Protein AF-A0A0C3BUV8-F1 (afdb_monomer)

Sequence (300 aa):
MIAALCLLSKPSMAQLSRRRSLADMTVRHNATWGLARITQAEKLQEQNPRGLDFNYSYDQCGGDGVDVYVEFGGRAVWGATFNKDAEDKDVAGHGTHVAA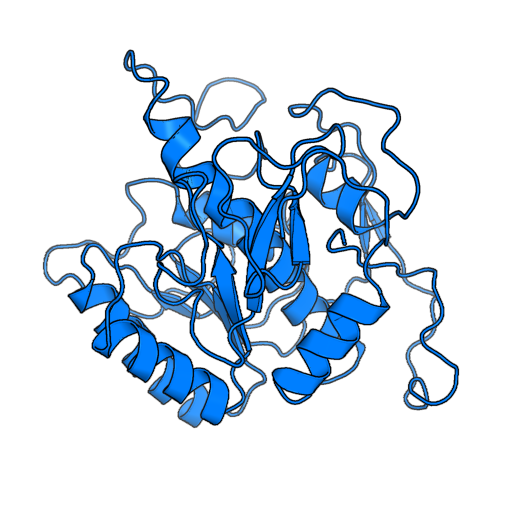TIAGNQFGVAKVIGPGIRFLSRSIADHIAALKWVAQQVDESDRPSVVHVSIHGKPSDAVDEAAATLVAKGVHVVTSAGIHGIDANQTSPARVPGVLTVGVIGINDAKANFSNFGSVVDIFAPGENIVSAGIHRVHEKIWLFHSMSSSTFHICLLTPLKGAAYVTGIVAYLIGKLGNMSPAAMKALLQSTAVKDALTGIRK

Solvent-accessible surface area (backbone atoms only — not comparable to full-atom values): 15830 Å² total; per-residue (Å²): 83,36,52,22,55,41,84,80,61,75,69,64,84,85,76,68,85,74,86,76,77,94,77,63,68,45,76,39,66,68,16,38,50,54,56,24,52,25,46,43,83,69,80,68,86,75,76,58,54,82,43,45,79,27,55,28,70,43,49,71,57,17,7,40,73,25,34,42,33,35,44,35,50,82,94,50,41,91,61,51,69,59,44,90,90,57,68,101,63,77,87,80,26,60,28,26,25,36,32,15,27,18,46,17,86,78,50,21,61,11,62,29,64,45,73,19,42,21,41,46,62,89,48,76,68,24,44,41,52,47,45,51,48,50,52,52,49,46,71,72,64,78,45,54,38,36,35,51,44,89,51,61,44,68,72,41,69,68,50,29,51,38,51,44,52,34,36,75,73,45,28,36,38,23,20,17,20,31,67,75,49,43,56,13,66,61,20,24,45,22,49,37,81,61,46,45,10,18,18,24,18,34,74,84,39,31,44,38,78,40,28,15,32,24,87,47,45,70,36,25,19,53,11,51,67,72,65,34,50,62,75,73,93,65,88,77,90,68,59,64,88,70,72,95,56,101,46,81,61,64,62,62,76,56,25,41,46,36,6,17,21,44,50,44,11,47,50,37,19,46,30,36,69,74,47,76,64,50,34,64,55,49,50,51,49,49,58,71,45,22,39,66,88,68,67,40,83,77,58,102

Structure (mmCIF, N/CA/C/O backbone):
data_AF-A0A0C3BUV8-F1
#
_entry.id   AF-A0A0C3BUV8-F1
#
loop_
_atom_site.group_PDB
_atom_site.id
_atom_site.type_symbol
_atom_site.label_atom_id
_atom_site.label_alt_id
_atom_site.label_comp_id
_atom_site.label_asym_id
_atom_site.label_entity_id
_atom_site.label_seq_id
_atom_site.pdbx_PDB_ins_code
_atom_site.Cartn_x
_atom_site.Cartn_y
_atom_site.Cartn_z
_atom_site.occupancy
_atom_site.B_iso_or_equiv
_atom_site.auth_seq_id
_atom_site.auth_comp_id
_atom_site.auth_asym_id
_atom_site.auth_atom_id
_atom_site.pdbx_PDB_model_num
ATOM 1 N N . MET A 1 1 ? -11.999 8.765 3.784 1.00 68.25 1 MET A N 1
ATOM 2 C CA . MET A 1 1 ? -12.217 7.405 4.324 1.00 68.25 1 MET A CA 1
ATOM 3 C C . MET A 1 1 ? -10.905 6.901 4.901 1.00 68.25 1 MET A C 1
ATOM 5 O O . MET A 1 1 ? -9.872 7.196 4.307 1.00 68.25 1 MET A O 1
ATOM 9 N N . ILE A 1 2 ? -10.937 6.185 6.024 1.00 53.94 2 ILE A N 1
ATOM 10 C CA . ILE A 1 2 ? -9.756 5.571 6.651 1.00 53.94 2 ILE A CA 1
ATOM 11 C C . ILE A 1 2 ? -9.710 4.099 6.276 1.00 53.94 2 ILE A C 1
ATOM 13 O O . ILE A 1 2 ? -10.717 3.409 6.420 1.00 53.94 2 ILE A O 1
ATOM 17 N N . ALA A 1 3 ? -8.545 3.624 5.846 1.00 59.22 3 ALA A N 1
ATOM 18 C CA . ALA A 1 3 ? -8.229 2.220 5.685 1.00 59.22 3 ALA A CA 1
ATOM 19 C C . ALA A 1 3 ? -8.461 1.530 7.019 1.00 59.22 3 ALA A C 1
ATOM 21 O O . ALA A 1 3 ? -7.676 1.651 7.953 1.00 59.22 3 ALA A O 1
ATOM 22 N N . ALA A 1 4 ? -9.591 0.848 7.098 1.00 50.56 4 ALA A N 1
ATOM 23 C CA . ALA A 1 4 ? -9.972 0.056 8.234 1.00 50.56 4 ALA A CA 1
ATOM 24 C C . ALA A 1 4 ? -10.338 -1.325 7.716 1.00 50.56 4 ALA A C 1
ATOM 26 O O . ALA A 1 4 ? -11.186 -1.504 6.841 1.00 50.56 4 ALA A O 1
ATOM 27 N N . LEU A 1 5 ? -9.664 -2.305 8.282 1.00 53.03 5 LEU A N 1
ATOM 28 C CA . LEU A 1 5 ? -10.085 -3.678 8.347 1.00 53.03 5 LEU A CA 1
ATOM 29 C C . LEU A 1 5 ? -11.192 -3.750 9.407 1.00 53.03 5 LEU A C 1
ATOM 31 O O . LEU A 1 5 ? -10.960 -4.120 10.558 1.00 53.03 5 LEU A O 1
ATOM 35 N N . CYS A 1 6 ? -12.410 -3.346 9.046 1.00 44.38 6 CYS A N 1
ATOM 36 C CA . CYS A 1 6 ? -13.548 -3.563 9.926 1.00 44.38 6 CYS A CA 1
ATOM 37 C C . CYS A 1 6 ? -13.920 -5.052 9.876 1.00 44.38 6 CYS A C 1
ATOM 39 O O . CYS A 1 6 ? -14.814 -5.479 9.153 1.00 44.38 6 CYS A O 1
ATOM 41 N N . LEU A 1 7 ? -13.197 -5.862 10.655 1.00 45.16 7 LEU A N 1
ATOM 42 C CA . LEU A 1 7 ? -13.442 -7.301 10.810 1.00 45.16 7 LEU A CA 1
ATOM 43 C C . LEU A 1 7 ? -14.816 -7.607 11.428 1.00 45.16 7 LEU A C 1
ATOM 45 O O . LEU A 1 7 ? -15.261 -8.752 11.407 1.00 45.16 7 LEU A O 1
ATOM 49 N N . LEU A 1 8 ? -15.479 -6.579 11.968 1.00 34.81 8 LEU A N 1
ATOM 50 C CA . LEU A 1 8 ? -16.785 -6.642 12.617 1.00 34.81 8 LEU A CA 1
ATOM 51 C C . LEU A 1 8 ? -17.937 -6.166 11.719 1.00 34.81 8 LEU A C 1
ATOM 53 O O . LEU A 1 8 ? -19.083 -6.545 11.963 1.00 34.81 8 LEU A O 1
ATOM 57 N N . SER A 1 9 ? -17.677 -5.383 10.663 1.00 36.22 9 SER A N 1
ATOM 58 C CA . SER A 1 9 ? -18.720 -5.066 9.689 1.00 36.22 9 SER A CA 1
ATOM 59 C C . SER A 1 9 ? -18.836 -6.244 8.738 1.00 36.22 9 SER A C 1
ATOM 61 O O . SER A 1 9 ? -17.985 -6.432 7.871 1.00 36.22 9 SER A O 1
ATOM 63 N N . LYS A 1 10 ? -19.877 -7.060 8.916 1.00 33.47 10 LYS A N 1
ATOM 64 C CA . LYS A 1 10 ? -20.257 -8.093 7.951 1.00 33.47 10 LYS A CA 1
ATOM 65 C C . LYS A 1 10 ? -20.275 -7.446 6.555 1.00 33.47 10 LYS A C 1
ATOM 67 O O . LYS A 1 10 ? -21.153 -6.607 6.329 1.00 33.47 10 LYS A O 1
ATOM 72 N N . PRO A 1 11 ? -19.373 -7.788 5.611 1.00 38.81 11 PRO A N 1
ATOM 73 C CA . PRO A 1 11 ? -19.675 -7.509 4.216 1.00 38.81 11 PRO A CA 1
ATOM 74 C C . PRO A 1 11 ? -21.025 -8.171 3.936 1.00 38.81 11 PRO A C 1
ATOM 76 O O . PRO A 1 11 ? -21.329 -9.222 4.513 1.00 38.81 11 PRO A O 1
ATOM 79 N N . SER A 1 12 ? -21.880 -7.513 3.149 1.00 33.72 12 SER A N 1
ATOM 80 C CA . SER A 1 12 ? -23.234 -8.006 2.879 1.00 33.72 12 SER A CA 1
ATOM 81 C C . SER A 1 12 ? -23.201 -9.515 2.606 1.00 33.72 12 SER A C 1
ATOM 83 O O . SER A 1 12 ? -22.336 -9.997 1.870 1.00 33.72 12 SER A O 1
ATOM 85 N N . MET A 1 13 ? -24.110 -10.257 3.244 1.00 35.66 13 MET A N 1
ATOM 86 C CA . MET A 1 13 ? -24.153 -11.729 3.323 1.00 35.66 13 MET A CA 1
ATOM 87 C C . MET A 1 13 ? -24.095 -12.471 1.969 1.00 35.66 13 MET A C 1
ATOM 89 O O . MET A 1 13 ? -24.021 -13.695 1.951 1.00 35.66 13 MET A O 1
ATOM 93 N N . ALA A 1 14 ? -24.104 -11.760 0.841 1.00 37.88 14 ALA A N 1
ATOM 94 C CA . ALA A 1 14 ? -23.972 -12.302 -0.503 1.00 37.88 14 ALA A CA 1
ATOM 95 C C . ALA A 1 14 ? -22.524 -12.657 -0.917 1.00 37.88 14 ALA A C 1
ATOM 97 O O . ALA A 1 14 ? -22.354 -13.453 -1.834 1.00 37.88 14 ALA A O 1
ATOM 98 N N . GLN A 1 15 ? -21.481 -12.121 -0.262 1.00 40.19 15 GLN A N 1
ATOM 99 C CA . GLN A 1 15 ? -20.076 -12.368 -0.657 1.00 40.19 15 GLN A CA 1
ATOM 100 C C . GLN A 1 15 ? -19.337 -13.420 0.195 1.00 40.19 15 GLN A C 1
ATOM 102 O O . GLN A 1 15 ? -18.235 -13.831 -0.152 1.00 40.19 15 GLN A O 1
ATOM 107 N N . LEU A 1 16 ? -19.936 -13.900 1.290 1.00 42.97 16 LEU A N 1
ATOM 108 C CA . LEU A 1 16 ? -19.292 -14.783 2.281 1.00 42.97 16 LEU A CA 1
ATOM 109 C C . LEU A 1 16 ? -19.609 -16.284 2.098 1.00 42.97 16 LEU A C 1
ATOM 111 O O . LEU A 1 16 ? -19.605 -17.048 3.062 1.00 42.97 16 LEU A O 1
ATOM 115 N N . SER A 1 17 ? -19.882 -16.748 0.874 1.00 35.00 17 SER A N 1
ATOM 116 C CA . SER A 1 17 ? -20.341 -18.131 0.641 1.00 35.00 17 SER A CA 1
ATOM 117 C C . SER A 1 17 ? -19.251 -19.217 0.700 1.00 35.00 17 SER A C 1
ATOM 119 O O . SER A 1 17 ? -19.565 -20.399 0.547 1.00 35.00 17 SER A O 1
ATOM 121 N N . ARG A 1 18 ? -17.986 -18.885 0.999 1.00 40.31 18 ARG A N 1
ATOM 122 C CA . ARG A 1 18 ? -16.933 -19.886 1.259 1.00 40.31 18 ARG A CA 1
ATOM 123 C C . ARG A 1 18 ? -16.252 -19.676 2.617 1.00 40.31 18 ARG A C 1
ATOM 125 O O . ARG A 1 18 ? -15.389 -18.833 2.799 1.00 40.31 18 ARG A O 1
ATOM 132 N N . ARG A 1 19 ? -16.716 -20.502 3.559 1.00 43.84 19 ARG A N 1
ATOM 133 C CA . ARG A 1 19 ? -16.208 -20.857 4.897 1.00 43.84 19 ARG A CA 1
ATOM 134 C C . ARG A 1 19 ? -14.750 -20.469 5.231 1.00 43.84 19 ARG A C 1
ATOM 136 O O . ARG A 1 19 ? -13.828 -21.083 4.711 1.00 43.84 19 ARG A O 1
ATOM 143 N N . ARG A 1 20 ? -14.593 -19.660 6.287 1.00 45.53 20 ARG A N 1
ATOM 144 C CA . ARG A 1 20 ? -13.902 -19.979 7.562 1.00 45.53 20 ARG A CA 1
ATOM 145 C C . ARG A 1 20 ? -14.631 -19.201 8.670 1.00 45.53 20 ARG A C 1
ATOM 147 O O . ARG A 1 20 ? -15.001 -18.048 8.463 1.00 45.53 20 ARG A O 1
ATOM 154 N N . SER A 1 21 ? -14.955 -19.851 9.787 1.00 42.56 21 SER A N 1
ATOM 155 C CA . SER A 1 21 ? -15.692 -19.233 10.900 1.00 42.56 21 SER A CA 1
ATOM 156 C C . SER A 1 21 ? -14.942 -18.024 11.464 1.00 42.56 21 SER A C 1
ATOM 158 O O . SER A 1 21 ? -13.718 -18.030 11.509 1.00 42.56 21 SER A O 1
ATOM 160 N N . LEU A 1 22 ? -15.673 -17.030 11.978 1.00 47.38 22 LEU A N 1
ATOM 161 C CA . LEU A 1 22 ? -15.170 -15.857 12.722 1.00 47.38 22 LEU A CA 1
ATOM 162 C C . LEU A 1 22 ? -14.425 -16.209 14.043 1.00 47.38 22 LEU A C 1
ATOM 164 O O . LEU A 1 22 ? -14.302 -15.359 14.917 1.00 47.38 22 LEU A O 1
ATOM 168 N N . ALA A 1 23 ? -13.981 -17.457 14.222 1.00 47.06 23 ALA A N 1
ATOM 169 C CA . ALA A 1 23 ? -13.672 -18.057 15.519 1.00 47.06 23 ALA A CA 1
ATOM 170 C C . ALA A 1 23 ? -12.207 -17.934 15.987 1.00 47.06 23 ALA A C 1
ATOM 172 O O . ALA A 1 23 ? -11.984 -18.062 17.182 1.00 47.06 23 ALA A O 1
ATOM 173 N N . ASP A 1 24 ? -11.237 -17.608 15.124 1.00 63.47 24 ASP A N 1
ATOM 174 C CA . ASP A 1 24 ? -9.805 -17.581 15.503 1.00 63.47 24 ASP A CA 1
ATOM 175 C C . ASP A 1 24 ? -9.177 -16.181 15.418 1.00 63.47 24 ASP A C 1
ATOM 177 O O . ASP A 1 24 ? -8.083 -15.968 14.888 1.00 63.47 24 ASP A O 1
ATOM 181 N N . MET A 1 25 ? -9.885 -15.183 15.946 1.00 76.69 25 MET A N 1
ATOM 182 C CA . MET A 1 25 ? -9.322 -13.845 16.115 1.00 76.69 25 MET A CA 1
ATOM 183 C C . MET A 1 25 ? -8.336 -13.834 17.289 1.00 76.69 25 MET A C 1
ATOM 185 O O . MET A 1 25 ? -8.713 -14.028 18.441 1.00 76.69 25 MET A O 1
ATOM 189 N N . THR A 1 26 ? -7.063 -13.576 16.999 1.00 83.69 26 THR A N 1
ATOM 190 C CA . THR A 1 26 ? -6.012 -13.367 18.000 1.00 83.69 26 THR A CA 1
ATOM 191 C C . THR A 1 26 ? -5.877 -11.879 18.308 1.00 83.69 26 THR A C 1
ATOM 193 O O . THR A 1 26 ? -5.922 -11.046 17.401 1.00 83.69 26 THR A O 1
ATOM 196 N N . VAL A 1 27 ? -5.652 -11.536 19.577 1.00 88.19 27 VAL A N 1
ATOM 197 C CA . VAL A 1 27 ? -5.361 -10.161 20.001 1.00 88.19 27 VAL A CA 1
ATOM 198 C C . VAL A 1 27 ? -3.894 -10.037 20.394 1.00 88.19 27 VAL A C 1
ATOM 200 O O . VAL A 1 27 ? -3.355 -10.846 21.146 1.00 88.19 27 VAL A O 1
ATOM 203 N N . ARG A 1 28 ? -3.234 -8.999 19.884 1.00 87.00 28 ARG A N 1
ATOM 204 C CA . ARG A 1 28 ? -1.917 -8.554 20.340 1.00 87.00 28 ARG A CA 1
ATOM 205 C C . ARG A 1 28 ? -2.088 -7.309 21.201 1.00 87.00 28 ARG A C 1
ATOM 207 O O . ARG A 1 28 ? -2.534 -6.293 20.688 1.00 87.00 28 ARG A O 1
ATOM 214 N N . HIS A 1 29 ? -1.665 -7.387 22.460 1.00 89.81 29 HIS A N 1
ATOM 215 C CA . HIS A 1 29 ? -1.781 -6.297 23.439 1.00 89.81 29 HIS A CA 1
ATOM 216 C C . HIS A 1 29 ? -0.616 -5.300 23.441 1.00 89.81 29 HIS A C 1
ATOM 218 O O . HIS A 1 29 ? -0.651 -4.319 24.171 1.00 89.81 29 HIS A O 1
ATOM 224 N N . ASN A 1 30 ? 0.439 -5.569 22.664 1.00 88.31 30 ASN A N 1
ATOM 225 C CA . ASN A 1 30 ? 1.610 -4.704 22.558 1.00 88.31 30 ASN A CA 1
ATOM 226 C C . ASN A 1 30 ? 1.781 -4.096 21.151 1.00 88.31 30 ASN A C 1
ATOM 228 O O . ASN A 1 30 ? 2.862 -4.167 20.551 1.00 88.31 30 ASN A O 1
ATOM 232 N N . ALA A 1 31 ? 0.680 -3.610 20.574 1.00 89.81 31 ALA A N 1
ATOM 233 C CA . ALA A 1 31 ? 0.622 -3.116 19.204 1.00 89.81 31 ALA A CA 1
ATOM 234 C C . ALA A 1 31 ? 0.831 -1.597 19.109 1.00 89.81 31 ALA A C 1
ATOM 236 O O . ALA A 1 31 ? 0.714 -0.859 20.083 1.00 89.81 31 ALA A O 1
ATOM 237 N N . THR A 1 32 ? 1.130 -1.127 17.897 1.00 91.00 32 THR A N 1
ATOM 238 C CA . THR A 1 32 ? 1.208 0.305 17.587 1.00 91.00 32 THR A CA 1
ATOM 239 C C . THR A 1 32 ? -0.180 0.878 17.330 1.00 91.00 32 THR A C 1
ATOM 241 O O . THR A 1 32 ? -1.093 0.163 16.905 1.00 91.00 32 THR A O 1
ATOM 244 N N . TRP A 1 33 ? -0.322 2.194 17.494 1.00 92.88 33 TRP A N 1
ATOM 245 C CA . TRP A 1 33 ? -1.579 2.889 17.210 1.00 92.88 33 TRP A CA 1
ATOM 246 C C . TRP A 1 33 ? -2.079 2.652 15.780 1.00 92.88 33 TRP A C 1
ATOM 248 O O . TRP A 1 33 ? -3.278 2.522 15.565 1.00 92.88 33 TRP A O 1
ATOM 258 N N . GLY A 1 34 ? -1.172 2.558 14.798 1.00 92.06 34 GLY A N 1
ATOM 259 C CA . GLY A 1 34 ? -1.548 2.347 13.403 1.00 92.06 34 GLY A CA 1
ATOM 260 C C . GLY A 1 34 ? -2.210 0.986 13.189 1.00 92.06 34 GLY A C 1
ATOM 261 O O . GLY A 1 34 ? -3.236 0.913 12.522 1.00 92.06 34 GLY A O 1
ATOM 262 N N . LEU A 1 35 ? -1.694 -0.072 13.830 1.00 91.06 35 LEU A N 1
ATOM 263 C CA . LEU A 1 35 ? -2.333 -1.392 13.810 1.00 91.06 35 LEU A CA 1
ATOM 264 C C . LEU A 1 35 ? -3.709 -1.362 14.482 1.00 91.06 35 LEU A C 1
ATOM 266 O O . LEU A 1 35 ? -4.666 -1.898 13.932 1.00 91.06 35 LEU A O 1
ATOM 270 N N . ALA A 1 36 ? -3.830 -0.704 15.633 1.00 92.06 36 ALA A N 1
ATOM 271 C CA . ALA A 1 36 ? -5.116 -0.575 16.308 1.00 92.06 36 ALA A CA 1
ATOM 272 C C . ALA A 1 36 ? -6.127 0.193 15.451 1.00 92.06 36 ALA A C 1
ATOM 274 O O . ALA A 1 36 ? -7.239 -0.285 15.225 1.00 92.06 36 ALA A O 1
ATOM 275 N N . ARG A 1 37 ? -5.712 1.332 14.880 1.00 92.25 37 ARG A N 1
ATOM 276 C CA . ARG A 1 37 ? -6.566 2.214 14.079 1.00 92.25 37 ARG A CA 1
ATOM 277 C C . ARG A 1 37 ? -7.172 1.516 12.873 1.00 92.25 37 ARG A C 1
ATOM 279 O O . ARG A 1 37 ? -8.327 1.794 12.554 1.00 92.25 37 ARG A O 1
ATOM 286 N N . ILE A 1 38 ? -6.427 0.624 12.220 1.00 90.00 38 ILE A N 1
ATOM 287 C CA . ILE A 1 38 ? -6.951 -0.137 11.085 1.00 90.00 38 ILE A CA 1
ATOM 288 C C . ILE A 1 38 ? -7.895 -1.271 11.510 1.00 90.00 38 ILE A C 1
ATOM 290 O O . ILE A 1 38 ? -8.468 -1.892 10.634 1.00 90.00 38 ILE A O 1
ATOM 294 N N . THR A 1 39 ? -8.085 -1.572 12.797 1.00 85.62 39 THR A N 1
ATOM 295 C CA . THR A 1 39 ? -8.956 -2.682 13.256 1.00 85.62 39 THR A CA 1
ATOM 296 C C . THR A 1 39 ? -10.242 -2.252 13.951 1.00 85.62 39 THR A C 1
ATOM 298 O O . THR A 1 39 ? -11.049 -3.106 14.314 1.00 85.62 39 THR A O 1
ATOM 301 N N . GLN A 1 40 ? -10.465 -0.947 14.116 1.00 83.88 40 GLN A N 1
ATOM 302 C CA . GLN A 1 40 ? -11.631 -0.406 14.815 1.00 83.88 40 GLN A CA 1
ATOM 303 C C . GLN A 1 40 ? -12.243 0.794 14.085 1.00 83.88 40 GLN A C 1
ATOM 305 O O . GLN A 1 40 ? -11.564 1.518 13.348 1.00 83.88 40 GLN A O 1
ATOM 310 N N . ALA A 1 41 ? -13.544 1.002 14.294 1.00 84.56 41 ALA A N 1
ATOM 311 C CA . ALA A 1 41 ? -14.256 2.144 13.732 1.00 84.56 41 ALA A CA 1
ATOM 312 C C . ALA A 1 41 ? -14.112 3.380 14.625 1.00 84.56 41 ALA A C 1
ATOM 314 O O . ALA A 1 41 ? -13.914 4.493 14.132 1.00 84.56 41 ALA A O 1
ATOM 315 N N . GLU A 1 42 ? -14.169 3.158 15.935 1.00 86.56 42 GLU A N 1
ATOM 316 C CA . GLU A 1 42 ? -14.087 4.173 16.968 1.00 86.56 42 GLU A CA 1
ATOM 317 C C . GLU A 1 42 ? -12.725 4.860 16.952 1.00 86.56 42 GLU A C 1
ATOM 319 O O . GLU A 1 42 ? -11.679 4.234 16.749 1.00 86.56 42 GLU A O 1
ATOM 324 N N . LYS A 1 43 ? -12.730 6.164 17.228 1.00 87.75 43 LYS A N 1
ATOM 325 C CA . LYS A 1 43 ? -11.499 6.929 17.395 1.00 87.75 43 LYS A CA 1
ATOM 326 C C . LYS A 1 43 ? -10.685 6.376 18.569 1.00 87.75 43 LYS A C 1
ATOM 328 O O . LYS A 1 43 ? -11.239 6.016 19.611 1.00 87.75 43 LYS A O 1
ATOM 333 N N . LEU A 1 44 ? -9.364 6.340 18.402 1.00 91.00 44 LEU A N 1
ATOM 334 C CA . LEU A 1 44 ? -8.444 5.961 19.472 1.00 91.00 44 LEU A CA 1
ATOM 335 C C . LEU A 1 44 ? -8.547 6.955 20.636 1.00 91.00 44 LEU A C 1
ATOM 337 O O . LEU A 1 44 ? -8.484 8.166 20.427 1.00 91.00 44 LEU A O 1
ATOM 341 N N . GLN A 1 45 ? -8.699 6.436 21.854 1.00 90.31 45 GLN A N 1
ATOM 342 C CA . GLN A 1 45 ? -8.734 7.252 23.073 1.00 90.31 45 GLN A CA 1
ATOM 343 C C . GLN A 1 45 ? -7.326 7.698 23.479 1.00 90.31 45 GLN A C 1
ATOM 345 O O . GLN A 1 45 ? -7.106 8.873 23.756 1.00 90.31 45 GLN A O 1
ATOM 350 N N . GLU A 1 46 ? -6.365 6.772 23.444 1.00 88.31 46 GLU A N 1
ATOM 351 C CA . GLU A 1 46 ? -4.946 7.079 23.614 1.00 88.31 46 GLU A CA 1
ATOM 352 C C . GLU A 1 46 ? -4.404 7.779 22.358 1.00 88.31 46 GLU A C 1
ATOM 354 O O . GLU A 1 46 ? -4.697 7.382 21.226 1.00 88.31 46 GLU A O 1
ATOM 359 N N . GLN A 1 47 ? -3.630 8.843 22.564 1.00 90.38 47 GLN A N 1
ATOM 360 C CA . GLN A 1 47 ? -3.136 9.745 21.521 1.00 90.38 47 GLN A CA 1
ATOM 361 C C . GLN A 1 47 ? -1.603 9.849 21.521 1.00 90.38 47 GLN A C 1
ATOM 363 O O . GLN A 1 47 ? -1.044 10.739 20.885 1.00 90.38 47 GLN A O 1
ATOM 368 N N . ASN A 1 48 ? -0.907 8.922 22.182 1.00 89.31 48 ASN A N 1
ATOM 369 C CA . ASN A 1 48 ? 0.538 8.756 22.101 1.00 89.31 48 ASN A CA 1
ATOM 370 C C . ASN A 1 48 ? 0.945 7.980 20.828 1.00 89.31 48 ASN A C 1
ATOM 372 O O . ASN A 1 48 ? 0.891 6.746 20.809 1.00 89.31 48 ASN A O 1
ATOM 376 N N . PRO A 1 49 ? 1.450 8.644 19.767 1.00 86.12 49 PRO A N 1
ATOM 377 C CA . PRO A 1 49 ? 1.816 7.969 18.520 1.00 86.12 49 PRO A CA 1
ATOM 378 C C . PRO A 1 49 ? 3.035 7.044 18.654 1.00 86.12 49 PRO A C 1
ATOM 380 O O . PRO A 1 49 ? 3.330 6.278 17.738 1.00 86.12 49 PRO A O 1
ATOM 383 N N . ARG A 1 50 ? 3.762 7.106 19.776 1.00 85.75 50 ARG A N 1
ATOM 384 C CA . ARG A 1 50 ? 4.912 6.237 20.066 1.00 85.75 50 ARG A CA 1
ATOM 385 C C . ARG A 1 50 ? 4.565 5.093 21.022 1.00 85.75 50 ARG A C 1
ATOM 387 O O . ARG A 1 50 ? 5.435 4.265 21.290 1.00 85.75 50 ARG A O 1
ATOM 394 N N . GLY A 1 51 ? 3.332 5.054 21.529 1.00 84.19 51 GLY A N 1
ATOM 395 C CA . GLY A 1 51 ? 2.847 4.006 22.420 1.00 84.19 51 GLY A CA 1
ATOM 396 C C . GLY A 1 51 ? 2.837 2.633 21.746 1.00 84.19 51 GLY A C 1
ATOM 397 O O . GLY A 1 51 ? 2.621 2.509 20.535 1.00 84.19 51 GLY A O 1
ATOM 398 N N . LEU A 1 52 ? 3.098 1.603 22.550 1.00 87.06 52 LEU A N 1
ATOM 399 C CA . LEU A 1 52 ? 3.001 0.189 22.169 1.00 87.06 52 LEU A CA 1
ATOM 400 C C . LEU A 1 52 ? 1.932 -0.538 22.989 1.00 87.06 52 LEU A C 1
ATOM 402 O O . LEU A 1 52 ? 1.946 -1.754 23.067 1.00 87.06 52 LEU A O 1
ATOM 406 N N . ASP A 1 53 ? 1.056 0.200 23.647 1.00 89.44 53 ASP A N 1
ATOM 407 C CA . ASP A 1 53 ? 0.025 -0.236 24.586 1.00 89.44 53 ASP A CA 1
ATOM 408 C C . ASP A 1 53 ? -1.357 -0.352 23.924 1.00 89.44 53 ASP A C 1
ATOM 410 O O . ASP A 1 53 ? -2.387 -0.435 24.591 1.00 89.44 53 ASP A O 1
ATOM 414 N N . PHE A 1 54 ? -1.384 -0.390 22.589 1.00 91.88 54 PHE A N 1
ATOM 415 C CA . PHE A 1 54 ? -2.604 -0.576 21.822 1.00 91.88 54 PHE A CA 1
ATOM 416 C C . PHE A 1 54 ? -2.885 -2.057 21.544 1.00 91.88 54 PHE A C 1
ATOM 418 O O . PHE A 1 54 ? -1.986 -2.904 21.525 1.00 91.88 54 PHE A O 1
ATOM 425 N N . ASN A 1 55 ? -4.149 -2.357 21.239 1.00 90.81 55 ASN A N 1
ATOM 426 C CA . ASN A 1 55 ? -4.594 -3.691 20.853 1.00 90.81 55 ASN A CA 1
ATOM 427 C C . ASN A 1 55 ? -4.698 -3.825 19.331 1.00 90.81 55 ASN A C 1
ATOM 429 O O . ASN A 1 55 ? -5.239 -2.953 18.659 1.00 90.81 55 ASN A O 1
ATOM 433 N N . TYR A 1 56 ? -4.231 -4.950 18.795 1.00 89.62 56 TYR A N 1
ATOM 434 C CA . TYR A 1 56 ? -4.415 -5.321 17.395 1.00 89.62 56 TYR A CA 1
ATOM 435 C C . TYR A 1 56 ? -5.074 -6.692 17.290 1.00 89.62 56 TYR A C 1
ATOM 437 O O . TYR A 1 56 ? -4.485 -7.694 17.702 1.00 89.62 56 TYR A O 1
ATOM 445 N N . SER A 1 57 ? -6.277 -6.725 16.722 1.00 87.19 57 SER A N 1
ATOM 446 C CA . SER A 1 57 ? -7.047 -7.948 16.495 1.00 87.19 57 SER A CA 1
ATOM 447 C C . SER A 1 57 ? -6.846 -8.435 15.064 1.00 87.19 57 SER A C 1
ATOM 449 O O . SER A 1 57 ? -7.136 -7.710 14.115 1.00 87.19 57 SER A O 1
ATOM 451 N N . TYR A 1 58 ? -6.379 -9.670 14.888 1.00 81.38 58 TYR A N 1
ATOM 452 C CA . TYR A 1 58 ? -6.089 -10.241 13.572 1.00 81.38 58 TYR A CA 1
ATOM 453 C C . TYR A 1 58 ? -6.419 -11.730 13.490 1.00 81.38 58 TYR A C 1
ATOM 455 O O . TYR A 1 58 ? -6.564 -12.415 14.496 1.00 81.38 58 TYR A O 1
ATOM 463 N N . ASP A 1 59 ? -6.508 -12.223 12.260 1.00 79.44 59 ASP A N 1
ATOM 464 C CA . ASP A 1 59 ? -6.643 -13.647 11.950 1.00 79.44 59 ASP A CA 1
ATOM 465 C C . ASP A 1 59 ? -5.264 -14.215 11.612 1.00 79.44 59 ASP A C 1
ATOM 467 O O . ASP A 1 59 ? -4.499 -13.580 10.877 1.00 79.44 59 ASP A O 1
ATOM 471 N N . GLN A 1 60 ? -4.940 -15.392 12.145 1.00 72.00 60 GLN A N 1
ATOM 472 C CA . GLN A 1 60 ? -3.630 -16.013 11.957 1.00 72.00 60 GLN A CA 1
ATOM 473 C C . GLN A 1 60 ? -3.355 -16.416 10.504 1.00 72.00 60 GLN A C 1
ATOM 475 O O . GLN A 1 60 ? -2.194 -16.461 10.119 1.00 72.00 60 GLN A O 1
ATOM 480 N N . CYS A 1 61 ? -4.376 -16.646 9.676 1.00 70.25 61 CYS A N 1
ATOM 481 C CA . CYS A 1 61 ? -4.206 -16.996 8.261 1.00 70.25 61 CYS A CA 1
ATOM 482 C C . CYS A 1 61 ? -4.153 -15.777 7.324 1.00 70.25 61 CYS A C 1
ATOM 484 O O . CYS A 1 61 ? -4.056 -15.933 6.107 1.00 70.25 61 CYS A O 1
ATOM 486 N N . GLY A 1 62 ? -4.242 -14.556 7.857 1.00 72.38 62 GLY A N 1
ATOM 487 C CA . GLY A 1 62 ? -4.222 -13.336 7.055 1.00 72.38 62 GLY A CA 1
ATOM 488 C C . GLY A 1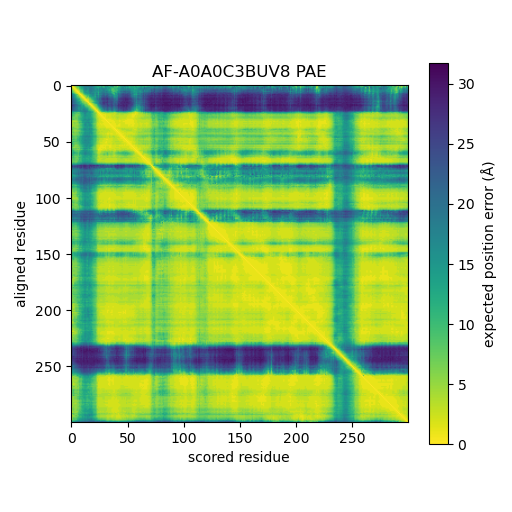 62 ? -2.896 -13.141 6.316 1.00 72.38 62 GLY A C 1
ATOM 489 O O . GLY A 1 62 ? -1.886 -12.837 6.954 1.00 72.38 62 GLY A O 1
ATOM 490 N N . GLY A 1 63 ? -2.932 -13.270 4.984 1.00 76.19 63 GLY A N 1
ATOM 491 C CA . GLY A 1 63 ? -1.774 -13.142 4.087 1.00 76.19 63 GLY A CA 1
ATOM 492 C C . GLY A 1 63 ? -1.177 -14.464 3.595 1.00 76.19 63 GLY A C 1
ATOM 493 O O . GLY A 1 63 ? -0.225 -14.444 2.812 1.00 76.19 63 GLY A O 1
ATOM 494 N N . ASP A 1 64 ? -1.729 -15.607 4.011 1.00 81.44 64 ASP A N 1
ATOM 495 C CA . ASP A 1 64 ? -1.266 -16.911 3.536 1.00 81.44 64 ASP A CA 1
ATOM 496 C C . ASP A 1 64 ? -1.492 -17.079 2.023 1.00 81.44 64 ASP A C 1
ATOM 498 O O . ASP A 1 64 ? -2.505 -16.641 1.478 1.00 81.44 64 ASP A O 1
ATOM 502 N N . GLY A 1 65 ? -0.534 -17.699 1.333 1.00 80.69 65 GLY A N 1
ATOM 503 C CA . GLY A 1 65 ? -0.626 -17.916 -0.115 1.00 80.69 65 GLY A CA 1
ATOM 504 C C . GLY A 1 65 ? -0.382 -16.684 -1.005 1.00 80.69 65 GLY A C 1
ATOM 505 O O . GLY A 1 65 ? -0.509 -16.812 -2.219 1.00 80.69 65 GLY A O 1
ATOM 506 N N . VAL A 1 66 ? -0.009 -15.528 -0.442 1.00 85.56 66 VAL A N 1
ATOM 507 C CA . VAL A 1 66 ? 0.184 -14.267 -1.188 1.00 85.56 66 VAL A CA 1
ATOM 508 C C . VAL A 1 66 ? 1.664 -13.939 -1.356 1.00 85.56 66 VAL A C 1
ATOM 510 O O . VAL A 1 66 ? 2.430 -14.045 -0.394 1.00 85.56 66 VAL A O 1
ATOM 513 N N . ASP A 1 67 ? 2.044 -13.487 -2.548 1.00 87.25 67 ASP A N 1
ATOM 514 C CA . ASP A 1 67 ? 3.359 -12.904 -2.804 1.00 87.25 67 ASP A CA 1
ATOM 515 C C . ASP A 1 67 ? 3.291 -11.394 -2.580 1.00 87.25 67 ASP A C 1
ATOM 517 O O . ASP A 1 67 ? 2.449 -10.682 -3.137 1.00 87.25 67 ASP A O 1
ATOM 521 N N . VAL A 1 68 ? 4.171 -10.891 -1.716 1.00 85.81 68 VAL A N 1
ATOM 522 C CA . VAL A 1 68 ? 4.253 -9.459 -1.429 1.00 85.81 68 VAL A CA 1
ATOM 523 C C . VAL A 1 68 ? 5.614 -8.936 -1.832 1.00 85.81 68 VAL A C 1
ATOM 525 O O . VAL A 1 68 ? 6.631 -9.294 -1.233 1.00 85.81 68 VAL A O 1
ATOM 528 N N . TYR A 1 69 ? 5.603 -8.061 -2.832 1.00 85.25 69 TYR A N 1
ATOM 529 C CA . TYR A 1 69 ? 6.784 -7.401 -3.353 1.00 85.25 69 TYR A CA 1
ATOM 530 C C . TYR A 1 69 ? 7.001 -6.082 -2.622 1.00 85.25 69 TYR A C 1
ATOM 532 O O . TYR A 1 69 ? 6.143 -5.198 -2.639 1.00 85.25 69 TYR A O 1
ATOM 540 N N . VAL A 1 70 ? 8.137 -5.961 -1.940 1.00 77.19 70 VAL A N 1
ATOM 541 C CA . VAL A 1 70 ? 8.469 -4.799 -1.110 1.00 77.19 70 VAL A CA 1
ATOM 542 C C . VAL A 1 70 ? 9.953 -4.474 -1.202 1.00 77.19 70 VAL A C 1
ATOM 544 O O . VAL A 1 70 ? 10.802 -5.355 -1.358 1.00 77.19 70 VAL A O 1
ATOM 547 N N . GLU A 1 71 ? 10.266 -3.200 -1.023 1.00 66.88 71 GLU A N 1
ATOM 548 C CA . GLU A 1 71 ? 11.624 -2.751 -0.763 1.00 66.88 71 GLU A CA 1
ATOM 549 C C . GLU A 1 71 ? 12.039 -3.150 0.679 1.00 66.88 71 GLU A C 1
ATOM 551 O O . GLU A 1 71 ? 11.456 -2.668 1.636 1.00 66.88 71 GLU A O 1
ATOM 556 N N . PHE A 1 72 ? 12.975 -4.109 0.796 1.00 63.75 72 PHE A N 1
ATOM 557 C CA . PHE A 1 72 ? 13.712 -4.729 1.940 1.00 63.75 72 PHE A CA 1
ATOM 558 C C . PHE A 1 72 ? 13.094 -5.090 3.334 1.00 63.75 72 PHE A C 1
ATOM 560 O O . PHE A 1 72 ? 12.341 -4.349 3.922 1.00 63.75 72 PHE A O 1
ATOM 567 N N . GLY A 1 73 ? 13.580 -6.194 3.960 1.00 42.28 73 GLY A N 1
ATOM 568 C CA . GLY A 1 73 ? 13.833 -6.353 5.423 1.00 42.28 73 GLY A CA 1
ATOM 569 C C . GLY A 1 73 ? 13.115 -7.481 6.191 1.00 42.28 73 GLY A C 1
ATOM 570 O O . GLY A 1 73 ? 11.953 -7.784 5.931 1.00 42.28 73 GLY A O 1
ATOM 571 N N . GLY A 1 74 ? 13.802 -8.180 7.116 1.00 46.47 74 GLY A N 1
ATOM 572 C CA . GLY A 1 74 ? 13.210 -9.162 8.060 1.00 46.47 74 GLY A CA 1
ATOM 573 C C . GLY A 1 74 ? 12.819 -10.553 7.505 1.00 46.47 74 GLY A C 1
ATOM 574 O O . GLY A 1 74 ? 13.635 -11.215 6.874 1.00 46.47 74 GLY A O 1
ATOM 575 N N . ARG A 1 75 ? 11.569 -10.998 7.745 1.00 46.97 75 ARG A N 1
ATOM 576 C CA . ARG A 1 75 ? 11.010 -12.343 7.418 1.00 46.97 75 ARG A CA 1
ATOM 577 C C . ARG A 1 75 ? 10.795 -12.656 5.923 1.00 46.97 75 ARG A C 1
ATOM 579 O O . ARG A 1 75 ? 10.344 -13.744 5.597 1.00 46.97 75 ARG A O 1
ATOM 586 N N . ALA A 1 76 ? 11.041 -11.706 5.033 1.00 55.94 76 ALA A N 1
ATOM 587 C CA . ALA A 1 76 ? 10.934 -11.895 3.584 1.00 55.94 76 ALA A CA 1
ATOM 588 C C . ALA A 1 76 ? 12.194 -12.558 2.971 1.00 55.94 76 ALA A C 1
ATOM 590 O O . ALA A 1 76 ? 13.227 -12.699 3.634 1.00 55.94 76 ALA A O 1
ATOM 591 N N . VAL A 1 77 ? 12.103 -12.956 1.703 1.00 59.50 77 VAL A N 1
ATOM 592 C CA . VAL A 1 77 ? 13.164 -13.625 0.935 1.00 59.50 77 VAL A CA 1
ATOM 593 C C . VAL A 1 77 ? 13.820 -12.602 0.004 1.00 59.50 77 VAL A C 1
ATOM 595 O O . VAL A 1 77 ? 13.142 -11.741 -0.556 1.00 59.50 77 VAL A O 1
ATOM 598 N N . TRP A 1 78 ? 15.151 -12.621 -0.118 1.00 57.34 78 TRP A N 1
ATOM 599 C CA . TRP A 1 78 ? 15.834 -11.729 -1.063 1.00 57.34 78 TRP A CA 1
ATOM 600 C C . TRP A 1 78 ? 15.491 -12.125 -2.502 1.00 57.34 78 TRP A C 1
ATOM 602 O O . TRP A 1 78 ? 15.564 -13.303 -2.832 1.00 57.34 78 TRP A O 1
ATOM 612 N N . GLY A 1 79 ? 15.089 -11.154 -3.323 1.00 57.19 79 GLY A N 1
ATOM 613 C CA . GLY A 1 79 ? 14.678 -11.383 -4.705 1.00 57.19 79 GLY A CA 1
ATOM 614 C C . GLY A 1 79 ? 15.724 -10.905 -5.712 1.00 57.19 79 GLY A C 1
ATOM 615 O O . GLY A 1 79 ? 16.394 -11.724 -6.327 1.00 57.19 79 GLY A O 1
ATOM 616 N N . ALA A 1 80 ? 15.893 -9.587 -5.861 1.00 52.34 80 ALA A N 1
ATOM 617 C CA . ALA A 1 80 ? 16.860 -9.006 -6.796 1.00 52.34 80 ALA A CA 1
ATOM 618 C C . ALA A 1 80 ? 17.402 -7.634 -6.354 1.00 52.34 80 ALA A C 1
ATOM 620 O O . ALA A 1 80 ? 16.727 -6.862 -5.672 1.00 52.34 80 ALA A O 1
ATOM 621 N N . THR A 1 81 ? 18.604 -7.290 -6.816 1.00 57.78 81 THR A N 1
ATOM 622 C CA . THR A 1 81 ? 19.218 -5.963 -6.646 1.00 57.78 81 THR A CA 1
ATOM 623 C C . THR A 1 81 ? 19.417 -5.328 -8.012 1.00 57.78 81 THR A C 1
ATOM 625 O O . THR A 1 81 ? 20.092 -5.896 -8.865 1.00 57.78 81 THR A O 1
ATOM 628 N N . PHE A 1 82 ? 18.832 -4.148 -8.237 1.00 60.66 82 PHE A N 1
ATOM 629 C CA . PHE A 1 82 ? 18.878 -3.483 -9.549 1.00 60.66 82 PHE A CA 1
ATOM 630 C C . PHE A 1 82 ? 19.997 -2.443 -9.668 1.00 60.66 82 PHE A C 1
ATOM 632 O O . PHE A 1 82 ? 20.343 -2.032 -10.775 1.00 60.66 82 PHE A O 1
ATOM 639 N N . ASN A 1 83 ? 20.610 -2.065 -8.544 1.00 60.16 83 ASN A N 1
ATOM 640 C CA . ASN A 1 83 ? 21.828 -1.266 -8.522 1.00 60.16 83 ASN A CA 1
ATOM 641 C C . ASN A 1 83 ? 23.056 -2.189 -8.482 1.00 60.16 83 ASN A C 1
ATOM 643 O O . ASN A 1 83 ? 23.269 -2.896 -7.503 1.00 60.16 83 ASN A O 1
ATOM 647 N N . LYS A 1 84 ? 23.871 -2.153 -9.538 1.00 61.09 84 LYS A N 1
ATOM 648 C CA . LYS A 1 84 ? 25.013 -3.064 -9.739 1.00 61.09 84 LYS A CA 1
ATOM 649 C C . LYS A 1 84 ? 26.123 -2.918 -8.692 1.00 61.09 84 LYS A C 1
ATOM 651 O O . LYS A 1 84 ? 26.868 -3.866 -8.480 1.00 61.09 84 LYS A O 1
ATOM 656 N N . ASP A 1 85 ? 26.208 -1.755 -8.051 1.00 65.88 85 ASP A N 1
ATOM 657 C CA . ASP A 1 85 ? 27.217 -1.435 -7.037 1.00 65.8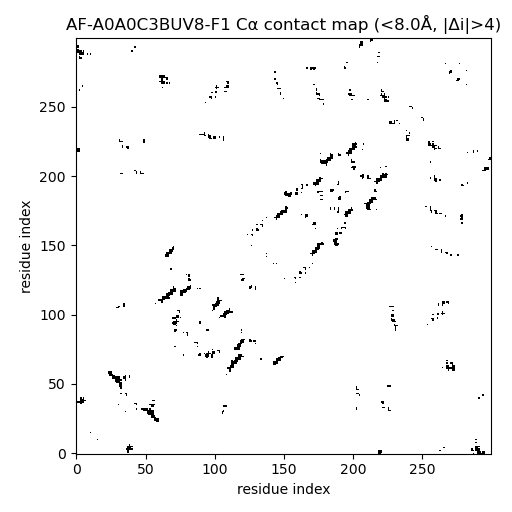8 85 ASP A CA 1
ATOM 658 C C . ASP A 1 85 ? 26.653 -1.548 -5.609 1.00 65.88 85 ASP A C 1
ATOM 660 O O . ASP A 1 85 ? 27.326 -1.204 -4.634 1.00 65.88 85 ASP A O 1
ATOM 664 N N . ALA A 1 86 ? 25.392 -1.972 -5.463 1.00 62.16 86 ALA A N 1
ATOM 665 C CA . ALA A 1 86 ? 24.760 -2.156 -4.168 1.00 62.16 86 ALA A CA 1
ATOM 666 C C . ALA A 1 86 ? 24.915 -3.598 -3.680 1.00 62.16 86 ALA A C 1
ATOM 668 O O . ALA A 1 86 ? 24.742 -4.555 -4.428 1.00 62.16 86 ALA A O 1
ATOM 669 N N . GLU A 1 87 ? 25.199 -3.738 -2.389 1.00 65.19 87 GLU A N 1
ATOM 670 C CA . GLU A 1 87 ? 25.090 -5.021 -1.705 1.00 65.19 87 GLU A CA 1
ATOM 671 C C . GLU A 1 87 ? 23.620 -5.444 -1.561 1.00 65.19 87 GLU A C 1
ATOM 673 O O . GLU A 1 87 ? 22.725 -4.599 -1.461 1.00 65.19 87 GLU A O 1
ATOM 678 N N . ASP A 1 88 ? 23.395 -6.752 -1.419 1.00 69.25 88 ASP A N 1
ATOM 679 C CA . ASP A 1 88 ? 22.094 -7.362 -1.123 1.00 69.25 88 ASP A CA 1
ATOM 680 C C . ASP A 1 88 ? 21.667 -7.123 0.346 1.00 69.25 88 ASP A C 1
ATOM 682 O O . ASP A 1 88 ? 21.393 -8.045 1.119 1.00 69.25 88 ASP A O 1
ATOM 686 N N . LYS A 1 89 ? 21.645 -5.852 0.774 1.00 69.38 89 LYS A N 1
ATOM 687 C CA . LYS A 1 89 ? 21.221 -5.407 2.111 1.00 69.38 89 LYS A CA 1
ATOM 688 C C . LYS A 1 89 ? 20.622 -3.996 2.083 1.00 69.38 89 LYS A C 1
ATOM 690 O O . LYS A 1 89 ? 21.059 -3.133 1.328 1.00 69.38 89 LYS A O 1
ATOM 695 N N . ASP A 1 90 ? 19.667 -3.716 2.969 1.00 68.31 90 ASP A N 1
ATOM 696 C CA . ASP A 1 90 ? 19.214 -2.340 3.224 1.00 68.31 90 ASP A CA 1
ATOM 697 C C . ASP A 1 90 ? 20.159 -1.630 4.164 1.00 68.31 90 ASP A C 1
ATOM 699 O O . ASP A 1 90 ? 20.369 -2.016 5.315 1.00 68.31 90 ASP A O 1
ATOM 703 N N . VAL A 1 91 ? 20.704 -0.554 3.630 1.00 68.19 91 VAL A N 1
ATOM 704 C CA . VAL A 1 91 ? 21.646 0.321 4.310 1.00 68.19 91 VAL A CA 1
ATOM 705 C C . VAL A 1 91 ? 20.968 1.551 4.908 1.00 68.19 91 VAL A C 1
ATOM 707 O O . VAL A 1 91 ? 21.600 2.269 5.675 1.00 68.19 91 VAL A O 1
ATOM 710 N N . ALA A 1 92 ? 19.699 1.804 4.569 1.00 70.31 92 ALA A N 1
ATOM 711 C CA . ALA A 1 92 ? 18.965 3.010 4.947 1.00 70.31 92 ALA A CA 1
ATOM 712 C C . ALA A 1 92 ? 17.842 2.750 5.960 1.00 70.31 92 ALA A C 1
ATOM 714 O O . ALA A 1 92 ? 17.350 3.690 6.568 1.00 70.31 92 ALA A O 1
ATOM 715 N N . GLY A 1 93 ? 17.402 1.503 6.122 1.00 70.25 93 GLY A N 1
ATOM 716 C CA . GLY A 1 93 ? 16.368 1.051 7.050 1.00 70.25 93 GLY A CA 1
ATOM 717 C C . GLY A 1 93 ? 14.930 1.365 6.640 1.00 70.25 93 GLY A C 1
ATOM 718 O O . GLY A 1 93 ? 14.002 0.917 7.320 1.00 70.25 93 GLY A O 1
ATOM 719 N N . HIS A 1 94 ? 14.737 2.107 5.545 1.00 75.94 94 HIS A N 1
ATOM 720 C CA . HIS A 1 94 ? 13.422 2.436 5.000 1.00 75.94 94 HIS A CA 1
ATOM 721 C C . HIS A 1 94 ? 12.635 1.174 4.674 1.00 75.94 94 HIS A C 1
ATOM 723 O O . HIS A 1 94 ? 11.518 0.989 5.163 1.00 75.94 94 HIS A O 1
ATOM 729 N N . GLY A 1 95 ? 13.255 0.292 3.893 1.00 74.44 95 GLY A N 1
ATOM 730 C CA . GLY A 1 95 ? 12.605 -0.929 3.485 1.00 74.44 95 GLY A CA 1
ATOM 731 C C . GLY A 1 95 ? 12.230 -1.765 4.696 1.00 74.44 95 GLY A C 1
ATOM 732 O O . GLY A 1 95 ? 11.070 -2.138 4.862 1.00 74.44 95 GLY A O 1
ATOM 733 N N . THR A 1 96 ? 13.177 -1.947 5.626 1.00 76.38 96 THR A N 1
ATOM 734 C CA . THR A 1 96 ? 12.939 -2.706 6.866 1.00 76.38 96 THR A CA 1
ATOM 735 C C . THR A 1 96 ? 11.697 -2.236 7.611 1.00 76.38 96 THR A C 1
ATOM 737 O O . THR A 1 96 ? 10.923 -3.061 8.100 1.00 76.38 96 THR A O 1
ATOM 740 N N . HIS A 1 97 ? 11.492 -0.922 7.680 1.00 80.12 97 HIS A N 1
ATOM 741 C CA . HIS A 1 97 ? 10.324 -0.322 8.313 1.00 80.12 97 HIS A CA 1
ATOM 742 C C . HIS A 1 97 ? 9.030 -0.670 7.562 1.00 80.12 97 HIS A C 1
ATOM 744 O O . HIS A 1 97 ? 8.062 -1.125 8.182 1.00 80.12 97 HIS A O 1
ATOM 750 N N . VAL A 1 98 ? 9.026 -0.529 6.233 1.00 81.69 98 VAL A N 1
ATOM 751 C CA . VAL A 1 98 ? 7.888 -0.857 5.357 1.00 81.69 98 VAL A CA 1
ATOM 752 C C . VAL A 1 98 ? 7.552 -2.347 5.428 1.00 81.69 98 VAL A C 1
ATOM 754 O O . VAL A 1 98 ? 6.421 -2.701 5.768 1.00 81.69 98 VAL A O 1
ATOM 757 N N . ALA A 1 99 ? 8.520 -3.236 5.199 1.00 79.38 99 ALA 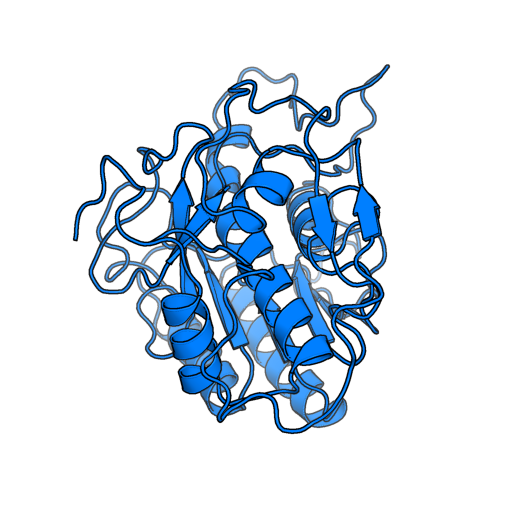A N 1
ATOM 758 C CA . ALA A 1 99 ? 8.312 -4.680 5.256 1.00 79.38 99 ALA A CA 1
ATOM 759 C C . ALA A 1 99 ? 7.862 -5.138 6.649 1.00 79.38 99 ALA A C 1
ATOM 761 O O . ALA A 1 99 ? 6.990 -5.998 6.766 1.00 79.38 99 ALA A O 1
ATOM 762 N N . ALA A 1 100 ? 8.385 -4.538 7.722 1.00 80.81 100 ALA A N 1
ATOM 763 C CA . ALA A 1 100 ? 7.914 -4.830 9.071 1.00 80.81 100 ALA A CA 1
ATOM 764 C C . ALA A 1 100 ? 6.492 -4.312 9.335 1.00 80.81 100 ALA A C 1
ATOM 766 O O . ALA A 1 100 ? 5.771 -4.940 10.105 1.00 80.81 100 ALA A O 1
ATOM 767 N N . THR A 1 101 ? 6.062 -3.229 8.688 1.00 87.19 101 THR A N 1
ATOM 768 C CA . THR A 1 101 ? 4.687 -2.702 8.788 1.00 87.19 101 THR A CA 1
ATOM 769 C C . THR A 1 101 ? 3.692 -3.552 7.993 1.00 87.19 101 THR A C 1
ATOM 771 O O . THR A 1 101 ? 2.575 -3.793 8.444 1.00 87.19 101 THR A O 1
ATOM 774 N N . ILE A 1 102 ? 4.099 -4.084 6.841 1.00 87.50 102 ILE A N 1
ATOM 775 C CA . ILE A 1 102 ? 3.287 -5.028 6.061 1.00 87.50 102 ILE A CA 1
ATOM 776 C C . ILE A 1 102 ? 3.205 -6.371 6.792 1.00 87.50 102 ILE A C 1
ATOM 778 O O . ILE A 1 102 ? 2.118 -6.906 6.999 1.00 87.50 102 ILE A O 1
ATOM 782 N N . ALA A 1 103 ? 4.366 -6.894 7.192 1.00 83.12 103 ALA A N 1
ATOM 783 C CA . ALA A 1 103 ? 4.601 -8.315 7.419 1.00 83.12 103 ALA A CA 1
ATOM 784 C C . ALA A 1 103 ? 5.475 -8.625 8.642 1.00 83.12 103 ALA A C 1
ATOM 786 O O . ALA A 1 103 ? 5.995 -9.730 8.783 1.00 83.12 103 ALA A O 1
ATOM 787 N N . GLY A 1 104 ? 5.743 -7.678 9.533 1.00 79.44 104 GLY A N 1
ATOM 788 C CA . GLY A 1 104 ? 6.528 -7.929 10.742 1.00 79.44 104 GLY A CA 1
ATOM 789 C C . GLY A 1 104 ? 5.748 -8.749 11.770 1.00 79.44 104 GLY A C 1
ATOM 790 O O . GLY A 1 104 ? 4.541 -8.578 11.932 1.00 79.44 104 GLY A O 1
ATOM 791 N N . ASN A 1 105 ? 6.429 -9.608 12.536 1.00 78.94 105 ASN A N 1
ATOM 792 C CA . ASN A 1 105 ? 5.760 -10.362 13.605 1.00 78.94 105 ASN A CA 1
ATOM 793 C C . ASN A 1 105 ? 5.091 -9.407 14.614 1.00 78.94 105 ASN A C 1
ATOM 795 O O . ASN A 1 105 ? 3.901 -9.520 14.904 1.00 78.94 105 ASN A O 1
ATOM 799 N N . GLN A 1 106 ? 5.828 -8.394 15.076 1.00 80.31 106 GLN A N 1
ATOM 800 C CA . GLN A 1 106 ? 5.307 -7.383 15.997 1.00 80.31 106 GLN A CA 1
ATOM 801 C C . GLN A 1 106 ? 4.473 -6.314 15.274 1.00 80.31 106 GLN A C 1
ATOM 803 O O . GLN A 1 106 ? 3.308 -6.124 15.613 1.00 80.31 106 GLN A O 1
ATOM 808 N N . PHE A 1 107 ? 5.038 -5.682 14.242 1.00 83.50 107 PHE A N 1
ATOM 809 C CA . PHE A 1 107 ? 4.494 -4.460 13.629 1.00 83.50 107 PHE A CA 1
ATOM 810 C C . PHE A 1 107 ? 3.614 -4.682 12.389 1.00 83.50 107 PHE A C 1
ATOM 812 O O . PHE A 1 107 ? 2.979 -3.743 11.926 1.00 83.50 107 PHE A O 1
ATOM 819 N N . GLY A 1 108 ? 3.564 -5.911 11.867 1.00 85.69 108 GLY A N 1
ATOM 820 C CA . GLY A 1 108 ? 2.930 -6.222 10.586 1.00 85.69 108 GLY A CA 1
ATOM 821 C C . GLY A 1 108 ? 1.416 -6.314 10.645 1.00 85.69 108 GLY A C 1
ATOM 822 O O . GLY A 1 108 ? 0.880 -6.785 11.649 1.00 85.69 108 GLY A O 1
ATOM 823 N N . VAL A 1 109 ? 0.745 -5.960 9.556 1.00 88.56 109 VAL A N 1
ATOM 824 C CA . VAL A 1 109 ? -0.676 -6.271 9.348 1.00 88.56 109 VAL A CA 1
ATOM 825 C C . VAL A 1 109 ? -0.854 -7.763 9.039 1.00 88.56 109 VAL A C 1
ATOM 827 O O . VAL A 1 109 ? -1.510 -8.487 9.782 1.00 88.56 109 VAL A O 1
ATOM 830 N N . ALA A 1 110 ? -0.217 -8.262 7.980 1.00 83.31 110 ALA A N 1
ATOM 831 C CA . ALA A 1 110 ? -0.282 -9.666 7.588 1.00 83.31 110 ALA A CA 1
ATOM 832 C C . ALA A 1 110 ? 0.739 -10.480 8.398 1.00 83.31 110 ALA A C 1
ATOM 834 O O . ALA A 1 110 ? 1.956 -10.316 8.263 1.00 83.31 110 ALA A O 1
ATOM 835 N N . LYS A 1 111 ? 0.262 -11.336 9.310 1.00 74.19 111 LYS A N 1
ATOM 836 C CA . LYS A 1 111 ? 1.152 -12.089 10.211 1.00 74.19 111 LYS A CA 1
ATOM 837 C C . LYS A 1 111 ? 1.759 -13.326 9.557 1.00 74.19 111 LYS A C 1
ATOM 839 O O . LYS A 1 111 ? 2.861 -13.706 9.964 1.00 74.19 111 LYS A O 1
ATOM 844 N N . VAL A 1 112 ? 1.122 -13.871 8.526 1.00 63.12 112 VAL A N 1
ATOM 845 C CA . VAL A 1 112 ? 1.626 -14.975 7.704 1.00 63.12 112 VAL A CA 1
ATOM 846 C C . VAL A 1 112 ? 1.807 -14.460 6.285 1.00 63.12 112 VAL A C 1
ATOM 848 O O . VAL A 1 112 ? 0.898 -13.838 5.753 1.00 63.12 112 VAL A O 1
ATOM 851 N N . ILE A 1 113 ? 2.979 -14.683 5.693 1.00 60.03 113 ILE A N 1
ATOM 852 C CA . ILE A 1 113 ? 3.235 -14.435 4.270 1.00 60.03 113 ILE A CA 1
ATOM 853 C C . ILE A 1 113 ? 4.052 -15.623 3.755 1.00 60.03 113 ILE A C 1
ATOM 855 O O . ILE A 1 113 ? 4.938 -16.103 4.471 1.00 60.03 113 ILE A O 1
ATOM 859 N N . GLY A 1 114 ? 3.739 -16.097 2.543 1.00 50.97 114 GLY A N 1
ATOM 860 C CA . GLY A 1 114 ? 4.618 -16.973 1.759 1.00 50.97 114 GLY A CA 1
ATOM 861 C C . GLY A 1 114 ? 5.921 -16.251 1.367 1.00 50.97 114 GLY A C 1
ATOM 862 O O . GLY A 1 114 ? 6.309 -15.295 2.041 1.00 50.97 114 GLY A O 1
ATOM 863 N N . PRO A 1 115 ? 6.652 -16.660 0.316 1.00 46.12 115 PRO A N 1
ATOM 864 C CA . PRO A 1 115 ? 7.869 -15.950 -0.072 1.00 46.12 115 PRO A CA 1
ATOM 865 C C . PRO A 1 115 ? 7.533 -14.509 -0.497 1.00 46.12 115 PRO A C 1
ATOM 867 O O . PRO A 1 115 ? 7.084 -14.247 -1.603 1.00 46.12 115 PRO A O 1
ATOM 870 N N . GLY A 1 116 ? 7.744 -13.548 0.404 1.00 53.84 116 GLY A N 1
ATOM 871 C CA . GLY A 1 116 ? 7.757 -12.131 0.058 1.00 53.84 116 GLY A CA 1
ATOM 872 C C . GLY A 1 116 ? 9.017 -11.855 -0.749 1.00 53.84 116 GLY A C 1
ATOM 873 O O . GLY A 1 116 ? 10.118 -12.034 -0.224 1.00 53.84 116 GLY A O 1
ATOM 874 N N . ILE A 1 117 ? 8.853 -11.470 -2.010 1.00 52.78 117 ILE A N 1
ATOM 875 C CA . ILE A 1 117 ? 9.946 -11.305 -2.961 1.00 52.78 117 ILE A CA 1
ATOM 876 C C . ILE A 1 117 ? 10.424 -9.849 -2.930 1.00 52.78 117 ILE A C 1
ATOM 878 O O . ILE A 1 117 ? 9.665 -8.910 -3.150 1.00 52.78 117 ILE A O 1
ATOM 882 N N . ARG A 1 118 ? 11.702 -9.639 -2.622 1.00 63.81 118 ARG A N 1
ATOM 883 C CA . ARG A 1 118 ? 12.261 -8.298 -2.391 1.00 63.81 118 ARG A CA 1
ATOM 884 C C . ARG A 1 118 ? 12.969 -7.729 -3.604 1.00 63.81 118 ARG A C 1
ATOM 886 O O . ARG A 1 118 ? 13.616 -8.466 -4.342 1.00 63.81 118 ARG A O 1
ATOM 893 N N . PHE A 1 119 ? 12.984 -6.405 -3.695 1.00 55.44 119 PHE A N 1
ATOM 894 C CA . PHE A 1 119 ? 13.938 -5.703 -4.542 1.00 55.44 119 PHE A CA 1
ATOM 895 C C . PHE A 1 119 ? 14.543 -4.478 -3.858 1.00 55.44 119 PHE A C 1
ATOM 897 O O . PHE A 1 119 ? 13.933 -3.914 -2.952 1.00 55.44 119 PHE A O 1
ATOM 904 N N . LEU A 1 120 ? 15.743 -4.072 -4.277 1.00 52.94 120 LEU A N 1
ATOM 905 C CA . LEU A 1 120 ? 16.377 -2.816 -3.862 1.00 52.94 120 LEU A CA 1
ATOM 906 C C . LEU A 1 120 ? 16.527 -1.884 -5.067 1.00 52.94 120 LEU A C 1
ATOM 908 O O . LEU A 1 120 ? 17.055 -2.292 -6.106 1.00 52.94 120 LEU A O 1
ATOM 912 N N . SER A 1 121 ? 16.102 -0.629 -4.909 1.00 58.38 121 SER A N 1
ATOM 913 C CA . SER A 1 121 ? 16.196 0.394 -5.948 1.00 58.38 121 SER A CA 1
ATOM 914 C C . SER A 1 121 ? 16.739 1.709 -5.386 1.00 58.38 121 SER A C 1
ATOM 916 O O . SER A 1 121 ? 16.465 2.079 -4.249 1.00 58.38 121 SER A O 1
ATOM 918 N N . ARG A 1 122 ? 17.578 2.418 -6.149 1.00 63.31 122 ARG A N 1
ATOM 919 C CA . ARG A 1 122 ? 18.188 3.690 -5.708 1.00 63.31 122 ARG A CA 1
ATOM 920 C C . ARG A 1 122 ? 17.992 4.828 -6.707 1.00 63.31 122 ARG A C 1
ATOM 922 O O . ARG A 1 122 ? 18.341 5.969 -6.414 1.00 63.31 122 ARG A O 1
ATOM 929 N N . SER A 1 123 ? 17.419 4.531 -7.869 1.00 70.56 123 SER A N 1
ATOM 930 C CA . SER A 1 123 ? 17.108 5.485 -8.931 1.00 70.56 123 SER A CA 1
ATOM 931 C C . SER A 1 123 ? 15.717 5.214 -9.512 1.00 70.56 123 SER A C 1
ATOM 933 O O . SER A 1 123 ? 15.172 4.124 -9.343 1.00 70.56 123 SER A O 1
ATOM 935 N N . ILE A 1 124 ? 15.126 6.179 -10.225 1.00 75.88 124 ILE A N 1
ATOM 936 C CA . ILE A 1 124 ? 13.865 5.947 -10.960 1.00 75.88 124 ILE A CA 1
ATOM 937 C C . ILE A 1 124 ? 14.033 4.808 -11.981 1.00 75.88 124 ILE A C 1
ATOM 939 O O . ILE A 1 124 ? 13.118 4.009 -12.165 1.00 75.88 124 ILE A O 1
ATOM 943 N N . ALA A 1 125 ? 15.208 4.690 -12.606 1.00 80.25 125 ALA A N 1
ATOM 944 C CA . ALA A 1 125 ? 15.496 3.605 -13.540 1.00 80.25 125 ALA A CA 1
ATOM 945 C C . ALA A 1 125 ? 15.502 2.234 -12.842 1.00 80.25 125 ALA A C 1
ATOM 947 O O . ALA A 1 125 ? 14.911 1.289 -13.362 1.00 80.25 125 ALA A O 1
ATOM 948 N N . ASP A 1 126 ? 16.085 2.144 -11.644 1.00 77.31 126 ASP A N 1
ATOM 949 C CA . ASP A 1 126 ? 16.103 0.915 -10.838 1.00 77.31 126 ASP A CA 1
ATOM 950 C C . ASP A 1 126 ? 14.683 0.508 -10.442 1.00 77.31 126 ASP A C 1
ATOM 952 O O . ASP A 1 126 ? 14.340 -0.668 -10.480 1.00 77.31 126 ASP A O 1
ATOM 956 N N . HIS A 1 127 ? 13.838 1.482 -10.099 1.00 78.44 127 HIS A N 1
ATOM 957 C CA . HIS A 1 127 ? 12.440 1.224 -9.782 1.00 78.44 127 HIS A CA 1
ATOM 958 C C . HIS A 1 127 ? 11.668 0.688 -10.992 1.00 78.44 127 HIS A C 1
ATOM 960 O O . HIS A 1 127 ? 10.918 -0.273 -10.863 1.00 78.44 127 HIS A O 1
ATOM 966 N N . ILE A 1 128 ? 11.856 1.270 -12.181 1.00 86.12 128 ILE A N 1
ATOM 967 C CA . ILE A 1 128 ? 11.229 0.765 -13.412 1.00 86.12 128 ILE A CA 1
ATOM 968 C C . ILE A 1 128 ? 11.711 -0.661 -13.704 1.00 86.12 128 ILE A C 1
ATOM 970 O O . ILE A 1 128 ? 10.901 -1.525 -14.040 1.00 86.12 128 ILE A O 1
ATOM 974 N N . ALA A 1 129 ? 13.013 -0.925 -13.558 1.00 84.75 129 ALA A N 1
ATOM 975 C CA . ALA A 1 129 ? 13.577 -2.262 -13.723 1.00 84.75 129 ALA A CA 1
ATOM 976 C C . ALA A 1 129 ? 12.979 -3.255 -12.716 1.00 84.75 129 ALA A C 1
ATOM 978 O O . ALA A 1 129 ? 12.592 -4.356 -13.104 1.00 84.75 129 ALA A O 1
ATOM 979 N N . ALA A 1 130 ? 12.812 -2.838 -11.461 1.00 83.38 130 ALA A N 1
ATOM 980 C CA . ALA A 1 130 ? 12.175 -3.641 -10.432 1.00 83.38 130 ALA A CA 1
ATOM 981 C C . ALA A 1 130 ? 10.710 -3.952 -10.753 1.00 83.38 130 ALA A C 1
ATOM 983 O O . ALA A 1 130 ? 10.318 -5.110 -10.683 1.00 83.38 130 ALA A O 1
ATOM 984 N N . LEU A 1 131 ? 9.907 -2.966 -11.168 1.00 88.38 131 LEU A N 1
ATOM 985 C CA . LEU A 1 131 ? 8.508 -3.198 -11.553 1.00 88.38 131 LEU A CA 1
ATOM 986 C C . LEU A 1 131 ? 8.399 -4.154 -12.752 1.00 88.38 131 LEU A C 1
ATOM 988 O O . LEU A 1 131 ? 7.534 -5.028 -12.767 1.00 88.38 131 LEU A O 1
ATOM 992 N N . LYS A 1 132 ? 9.304 -4.040 -13.733 1.00 89.75 132 LYS A N 1
ATOM 993 C CA . LYS A 1 132 ? 9.382 -4.981 -14.863 1.00 89.75 132 LYS A CA 1
ATOM 994 C C . LYS A 1 132 ? 9.760 -6.390 -14.416 1.00 89.75 132 LYS A C 1
ATOM 996 O O . LYS A 1 132 ? 9.193 -7.355 -14.915 1.00 89.75 132 LYS A O 1
ATOM 1001 N N . TRP A 1 133 ? 10.686 -6.514 -13.475 1.00 88.25 133 TRP A N 1
ATOM 1002 C CA . TRP A 1 133 ? 11.059 -7.806 -12.916 1.00 88.25 133 TRP A CA 1
ATOM 1003 C C . TRP A 1 133 ? 9.932 -8.424 -12.082 1.00 88.25 133 TRP A C 1
ATOM 1005 O O . TRP A 1 133 ? 9.648 -9.603 -12.245 1.00 88.25 133 TRP A O 1
ATOM 1015 N N . VAL A 1 134 ? 9.208 -7.636 -11.277 1.00 88.44 134 VAL A N 1
ATOM 1016 C CA . VAL A 1 134 ? 7.991 -8.104 -10.588 1.00 88.44 134 VAL A CA 1
ATOM 1017 C C . VAL A 1 134 ? 6.996 -8.668 -11.601 1.00 88.44 134 VAL A C 1
ATOM 1019 O O . VAL A 1 134 ? 6.445 -9.737 -11.374 1.00 88.44 134 VAL A O 1
ATOM 1022 N N . ALA A 1 135 ? 6.812 -8.009 -12.749 1.00 90.69 135 ALA A N 1
ATOM 1023 C CA . ALA A 1 135 ? 5.918 -8.504 -13.793 1.00 90.69 135 ALA A CA 1
ATOM 1024 C C . ALA A 1 135 ? 6.327 -9.890 -14.326 1.00 90.69 135 ALA A C 1
ATOM 1026 O O . ALA A 1 135 ? 5.448 -10.672 -14.669 1.00 90.69 135 ALA A O 1
ATOM 1027 N N . GLN A 1 136 ? 7.630 -10.194 -14.372 1.00 89.31 136 GLN A N 1
ATOM 1028 C CA . GLN A 1 136 ? 8.153 -11.515 -14.745 1.00 89.31 136 GLN A CA 1
ATOM 1029 C C . GLN A 1 136 ? 7.952 -12.536 -13.620 1.00 89.31 136 GLN A C 1
ATOM 1031 O O . GLN A 1 136 ? 7.501 -13.646 -13.870 1.00 89.31 136 GLN A O 1
ATOM 1036 N N . GLN A 1 137 ? 8.234 -12.154 -12.372 1.00 86.19 137 GLN A N 1
ATOM 1037 C CA . GLN A 1 137 ? 8.084 -13.042 -11.215 1.00 86.19 137 GLN A CA 1
ATOM 1038 C C . GLN A 1 137 ? 6.633 -13.464 -10.975 1.00 86.19 137 GLN A C 1
ATOM 1040 O O . GLN A 1 137 ? 6.384 -14.595 -10.576 1.00 86.19 137 GLN A O 1
ATOM 1045 N N . VAL A 1 138 ? 5.678 -12.571 -11.237 1.00 87.62 138 VAL A N 1
ATOM 1046 C CA . VAL A 1 138 ? 4.243 -12.873 -11.133 1.00 87.62 138 VAL A CA 1
ATOM 1047 C C . VAL A 1 138 ? 3.825 -13.936 -12.151 1.00 87.62 138 VAL A C 1
ATOM 1049 O O . VAL A 1 138 ? 3.026 -14.809 -11.822 1.00 87.62 138 VAL A O 1
ATOM 1052 N N . ASP A 1 139 ? 4.386 -13.893 -13.363 1.00 87.25 139 ASP A N 1
ATOM 1053 C CA . ASP A 1 139 ? 4.120 -14.902 -14.395 1.00 87.25 139 ASP A CA 1
ATOM 1054 C C . ASP A 1 139 ? 4.714 -16.274 -14.013 1.00 87.25 139 ASP A C 1
ATOM 1056 O O . ASP A 1 139 ? 4.177 -17.308 -14.401 1.00 87.25 139 ASP A O 1
ATOM 1060 N N . GLU A 1 140 ? 5.808 -16.292 -13.243 1.00 85.62 140 GLU A N 1
ATOM 1061 C CA . GLU A 1 140 ? 6.463 -17.517 -12.765 1.00 85.62 140 GLU A CA 1
ATOM 1062 C C . GLU A 1 140 ? 5.787 -18.118 -11.526 1.00 85.62 140 GLU A C 1
ATOM 1064 O O . GLU A 1 140 ? 5.736 -19.342 -11.389 1.00 85.62 140 GLU A O 1
ATOM 1069 N N . SER A 1 141 ? 5.300 -17.282 -10.604 1.00 82.81 141 SER A N 1
ATOM 1070 C CA . SER A 1 141 ? 4.753 -17.762 -9.334 1.00 82.81 141 SER A CA 1
ATOM 1071 C C . SER A 1 141 ? 3.312 -18.258 -9.444 1.00 82.81 141 SER A C 1
ATOM 1073 O O . SER A 1 141 ? 2.922 -19.117 -8.652 1.00 82.81 141 SER A O 1
ATOM 1075 N N . ASP A 1 142 ? 2.529 -17.727 -10.394 1.00 81.62 142 ASP A N 1
ATOM 1076 C CA . ASP A 1 142 ? 1.079 -17.956 -10.554 1.00 81.62 142 ASP A CA 1
ATOM 1077 C C . ASP A 1 142 ? 0.289 -17.745 -9.243 1.00 81.62 142 ASP A C 1
ATOM 1079 O O . ASP A 1 142 ? -0.760 -18.342 -8.980 1.00 81.62 142 ASP A O 1
ATOM 1083 N N . ARG A 1 143 ? 0.822 -16.892 -8.360 1.00 87.31 143 ARG A N 1
ATOM 1084 C CA . ARG A 1 143 ? 0.250 -16.597 -7.046 1.00 87.31 143 ARG A CA 1
ATOM 1085 C C . ARG A 1 143 ? -0.336 -15.191 -7.008 1.00 87.31 143 ARG A C 1
ATOM 1087 O O . ARG A 1 143 ? 0.191 -14.261 -7.628 1.00 87.31 143 ARG A O 1
ATOM 1094 N N . PRO A 1 144 ? -1.407 -14.985 -6.220 1.00 91.38 144 PRO A N 1
ATOM 1095 C CA . PRO A 1 144 ? -1.905 -13.652 -5.926 1.00 91.38 144 PRO A CA 1
ATOM 1096 C C . PRO A 1 144 ? -0.787 -12.742 -5.422 1.00 91.38 144 PRO A C 1
ATOM 1098 O O . PRO A 1 144 ? -0.082 -13.088 -4.475 1.00 91.38 144 PRO A O 1
ATOM 1101 N N . SER A 1 145 ? -0.658 -11.574 -6.043 1.00 91.50 145 SER A N 1
ATOM 1102 C CA . SER A 1 145 ? 0.506 -10.715 -5.865 1.00 91.50 145 SER A CA 1
ATOM 1103 C C . SER A 1 145 ? 0.115 -9.284 -5.520 1.00 91.50 145 SER A C 1
ATOM 1105 O O . SER A 1 145 ? -0.798 -8.702 -6.114 1.00 91.50 145 SER A O 1
ATOM 1107 N N . VAL A 1 146 ? 0.833 -8.700 -4.565 1.00 93.06 146 VAL A N 1
ATOM 1108 C CA . VAL A 1 146 ? 0.703 -7.295 -4.163 1.00 93.06 146 VAL A CA 1
ATOM 1109 C C . VAL A 1 146 ? 2.083 -6.661 -4.214 1.00 93.06 146 VAL A C 1
ATOM 1111 O O . VAL A 1 146 ? 3.030 -7.217 -3.664 1.00 93.06 146 VAL A O 1
ATOM 1114 N N . VAL A 1 147 ? 2.211 -5.486 -4.825 1.00 91.56 147 VAL A N 1
ATOM 1115 C CA . VAL A 1 147 ? 3.465 -4.723 -4.822 1.00 91.56 147 VAL A CA 1
ATOM 1116 C C . VAL A 1 147 ? 3.289 -3.415 -4.064 1.00 91.56 147 VAL A C 1
ATOM 1118 O O . VAL A 1 147 ? 2.367 -2.637 -4.316 1.00 91.56 147 VAL A O 1
ATOM 1121 N N . HIS A 1 148 ? 4.188 -3.180 -3.115 1.00 90.06 148 HIS A N 1
ATOM 1122 C CA . HIS A 1 148 ? 4.363 -1.889 -2.476 1.00 90.06 148 HIS A CA 1
ATOM 1123 C C . HIS A 1 148 ? 5.341 -1.050 -3.294 1.00 90.06 148 HIS A C 1
ATOM 1125 O O . HIS A 1 148 ? 6.494 -1.442 -3.480 1.00 90.06 148 HIS A O 1
ATOM 1131 N N . VAL A 1 149 ? 4.893 0.112 -3.759 1.00 86.56 149 VAL A N 1
ATOM 1132 C CA . VAL A 1 149 ? 5.715 1.024 -4.551 1.00 86.56 149 VAL A CA 1
ATOM 1133 C C . VAL A 1 149 ? 6.101 2.229 -3.705 1.00 86.56 149 VAL A C 1
ATOM 1135 O O . VAL A 1 149 ? 5.296 3.122 -3.450 1.00 86.56 149 VAL A O 1
ATOM 1138 N N . SER A 1 150 ? 7.372 2.266 -3.313 1.00 76.25 150 SER A N 1
ATOM 1139 C CA . SER A 1 150 ? 7.994 3.339 -2.529 1.00 76.25 150 SER A CA 1
ATOM 1140 C C . SER A 1 150 ? 8.333 4.596 -3.349 1.00 76.25 150 SER A C 1
ATOM 1142 O O . SER A 1 150 ? 9.211 5.367 -2.972 1.00 76.25 150 SER A O 1
ATOM 1144 N N . ILE A 1 151 ? 7.669 4.813 -4.487 1.00 75.38 151 ILE A N 1
ATOM 1145 C CA . ILE A 1 151 ? 7.964 5.920 -5.402 1.00 75.38 151 ILE A CA 1
ATOM 1146 C C . ILE A 1 151 ? 6.916 7.000 -5.224 1.00 75.38 151 ILE A C 1
ATOM 1148 O O . ILE A 1 151 ? 5.718 6.754 -5.341 1.00 75.38 151 ILE A O 1
ATOM 1152 N N . HIS A 1 152 ? 7.382 8.226 -5.050 1.00 76.19 152 HIS A N 1
ATOM 1153 C CA . HIS A 1 152 ? 6.577 9.408 -5.291 1.00 76.19 152 HIS A CA 1
ATOM 1154 C C . HIS A 1 152 ? 7.461 10.472 -5.933 1.00 76.19 152 HIS A C 1
ATOM 1156 O O . HIS A 1 152 ? 8.585 10.731 -5.500 1.00 76.19 152 HIS A O 1
ATOM 1162 N N . GLY A 1 153 ? 6.963 11.116 -6.976 1.00 81.38 153 GLY A N 1
ATOM 1163 C CA . GLY A 1 153 ? 7.733 12.134 -7.669 1.00 81.38 153 GLY A CA 1
ATOM 1164 C C . GLY A 1 153 ? 6.939 12.788 -8.776 1.00 81.38 153 GLY A C 1
ATOM 1165 O O . GLY A 1 153 ? 5.735 12.570 -8.904 1.00 81.38 153 GLY A O 1
ATOM 1166 N N . LYS A 1 154 ? 7.639 13.596 -9.573 1.00 88.94 154 LYS A N 1
ATOM 1167 C CA . LYS A 1 154 ? 7.065 14.230 -10.760 1.00 88.94 154 LYS A CA 1
ATOM 1168 C C . LYS A 1 154 ? 6.463 13.177 -11.705 1.00 88.94 154 LYS A C 1
ATOM 1170 O O . LYS A 1 154 ? 6.920 12.031 -11.692 1.00 88.94 154 LYS A O 1
ATOM 1175 N N . PRO A 1 155 ? 5.489 13.571 -12.542 1.00 93.31 155 PRO A N 1
ATOM 1176 C CA . PRO A 1 155 ? 4.918 12.697 -13.555 1.00 93.31 155 PRO A CA 1
ATOM 1177 C C . PRO A 1 155 ? 6.011 12.026 -14.396 1.00 93.31 155 PRO A C 1
ATOM 1179 O O . PRO A 1 155 ? 6.916 12.696 -14.896 1.00 93.31 155 PRO A O 1
ATOM 1182 N N . SER A 1 156 ? 5.940 10.702 -14.531 1.00 94.25 156 SER A N 1
ATOM 1183 C CA . SER A 1 156 ? 6.841 9.910 -15.366 1.00 94.25 156 SER A CA 1
ATOM 1184 C C . SER A 1 156 ? 6.059 8.834 -16.105 1.00 94.25 156 SER A C 1
ATOM 1186 O O . SER A 1 156 ? 5.510 7.931 -15.481 1.00 94.25 156 SER A O 1
ATOM 1188 N N . ASP A 1 157 ? 6.024 8.919 -17.433 1.00 95.50 157 ASP A N 1
ATOM 1189 C CA . ASP A 1 157 ? 5.271 7.968 -18.260 1.00 95.50 157 ASP A CA 1
ATOM 1190 C C . ASP A 1 157 ? 5.839 6.550 -18.158 1.00 95.50 157 ASP A C 1
ATOM 1192 O O . ASP A 1 157 ? 5.084 5.589 -18.108 1.00 95.50 157 ASP A O 1
ATOM 1196 N N . ALA A 1 158 ? 7.159 6.413 -18.012 1.00 93.62 158 ALA A N 1
ATOM 1197 C CA . ALA A 1 158 ? 7.801 5.111 -17.855 1.00 93.62 158 ALA A CA 1
ATOM 1198 C C . ALA A 1 158 ? 7.459 4.427 -16.516 1.00 93.62 158 ALA A C 1
ATOM 1200 O O . ALA A 1 158 ? 7.314 3.206 -16.463 1.00 93.62 158 ALA A O 1
ATOM 1201 N N . VAL A 1 159 ? 7.328 5.199 -15.428 1.00 92.50 159 VAL A N 1
ATOM 1202 C CA . VAL A 1 159 ? 6.870 4.668 -14.130 1.00 92.50 159 VAL A CA 1
ATOM 1203 C C . VAL A 1 159 ? 5.397 4.278 -14.216 1.00 92.50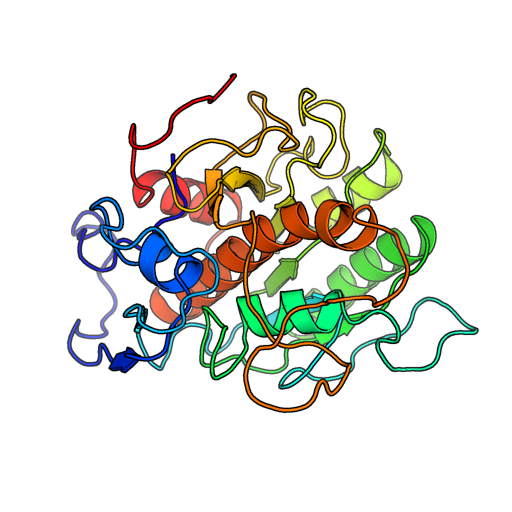 159 VAL A C 1
ATOM 1205 O O . VAL A 1 159 ? 5.007 3.220 -13.721 1.00 92.50 159 VAL A O 1
ATOM 1208 N N . ASP A 1 160 ? 4.593 5.109 -14.873 1.00 96.31 160 ASP A N 1
ATOM 1209 C CA . ASP A 1 160 ? 3.162 4.882 -15.027 1.00 96.31 160 ASP A CA 1
ATOM 1210 C C . ASP A 1 160 ? 2.848 3.660 -15.886 1.00 96.31 160 ASP A C 1
ATOM 1212 O O . ASP A 1 160 ? 2.012 2.847 -15.505 1.00 96.31 160 ASP A O 1
ATOM 1216 N N . GLU A 1 161 ? 3.550 3.489 -17.004 1.00 97.19 161 GLU A N 1
ATOM 1217 C CA . GLU A 1 161 ? 3.427 2.326 -17.882 1.00 97.19 161 GLU A CA 1
ATOM 1218 C C . GLU A 1 161 ? 3.805 1.034 -17.146 1.00 97.19 161 GLU A C 1
ATOM 1220 O O . GLU A 1 161 ? 3.093 0.029 -17.237 1.00 97.19 161 GLU A O 1
ATOM 1225 N N . ALA A 1 162 ? 4.887 1.058 -16.361 1.00 94.38 162 ALA A N 1
ATOM 1226 C CA . ALA A 1 162 ? 5.300 -0.092 -15.563 1.00 94.38 162 ALA A CA 1
ATOM 1227 C C . ALA A 1 162 ? 4.250 -0.453 -14.496 1.00 94.38 162 ALA A C 1
ATOM 1229 O O . ALA A 1 162 ? 3.907 -1.626 -14.338 1.00 94.38 162 ALA A O 1
ATOM 1230 N N . ALA A 1 163 ? 3.688 0.542 -13.803 1.00 95.62 163 ALA A N 1
ATOM 1231 C CA . ALA A 1 163 ? 2.617 0.327 -12.831 1.00 95.62 163 ALA A CA 1
ATOM 1232 C C . ALA A 1 163 ? 1.321 -0.171 -13.497 1.00 95.62 163 ALA A C 1
ATOM 1234 O O . ALA A 1 163 ? 0.715 -1.132 -13.022 1.00 95.62 163 ALA A O 1
ATOM 1235 N N . ALA A 1 164 ? 0.921 0.426 -14.621 1.00 97.25 164 ALA A N 1
ATOM 1236 C CA . ALA A 1 164 ? -0.261 0.024 -15.380 1.00 97.25 164 ALA A CA 1
ATOM 1237 C C . ALA A 1 164 ? -0.140 -1.414 -15.908 1.00 97.25 164 ALA A C 1
ATOM 1239 O O . ALA A 1 164 ? -1.107 -2.171 -15.854 1.00 97.25 164 ALA A O 1
ATOM 1240 N N . THR A 1 165 ? 1.056 -1.820 -16.346 1.00 97.25 165 THR A N 1
ATOM 1241 C CA . THR A 1 165 ? 1.340 -3.198 -16.781 1.00 97.25 165 THR A CA 1
ATOM 1242 C C . THR A 1 165 ? 1.101 -4.203 -15.654 1.00 97.25 165 THR A C 1
ATOM 1244 O O . THR A 1 165 ? 0.469 -5.236 -15.869 1.00 97.25 165 THR A O 1
ATOM 1247 N N . LEU A 1 166 ? 1.553 -3.896 -14.435 1.00 96.00 166 LEU A N 1
ATOM 1248 C CA . LEU A 1 166 ? 1.320 -4.747 -13.265 1.00 96.00 166 LEU A CA 1
ATOM 1249 C C . LEU A 1 166 ? -0.169 -4.836 -12.908 1.00 96.00 166 LEU A C 1
ATOM 1251 O O . LEU A 1 166 ? -0.683 -5.935 -12.697 1.00 96.00 166 LEU A O 1
ATOM 1255 N N . VAL A 1 167 ? -0.883 -3.706 -12.911 1.00 97.56 167 VAL A N 1
ATOM 1256 C CA . VAL A 1 167 ? -2.340 -3.684 -12.687 1.00 97.56 167 VAL A CA 1
ATOM 1257 C C . VAL A 1 167 ? -3.070 -4.527 -13.737 1.00 97.56 167 VAL A C 1
ATOM 1259 O O . VAL A 1 167 ? -3.951 -5.312 -13.387 1.00 97.56 167 VAL A O 1
ATOM 1262 N N . ALA A 1 168 ? -2.691 -4.414 -15.013 1.00 96.69 168 ALA A N 1
ATOM 1263 C CA . ALA A 1 168 ? -3.274 -5.195 -16.105 1.00 96.69 168 ALA A CA 1
ATOM 1264 C C . ALA A 1 168 ? -3.019 -6.706 -15.957 1.00 96.69 168 ALA A C 1
ATOM 1266 O O . ALA A 1 168 ? -3.869 -7.508 -16.337 1.00 96.69 168 ALA A O 1
ATOM 1267 N N . LYS A 1 169 ? -1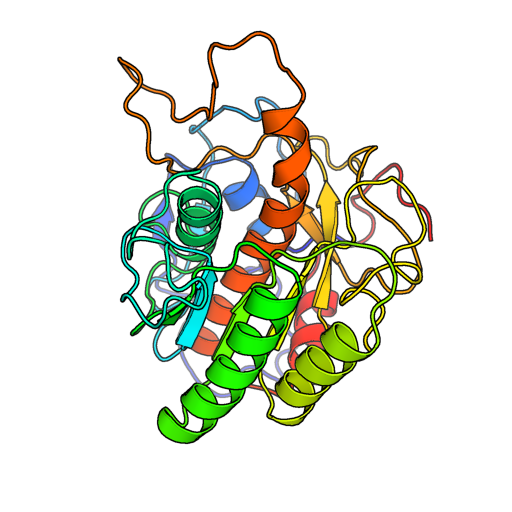.894 -7.095 -15.342 1.00 95.62 169 LYS A N 1
ATOM 1268 C CA . LYS A 1 169 ? -1.583 -8.482 -14.953 1.00 95.62 169 LYS A CA 1
ATOM 1269 C C . LYS A 1 169 ? -2.329 -8.960 -13.698 1.00 95.62 169 LYS A C 1
ATOM 1271 O O . LYS A 1 169 ? -2.147 -10.094 -13.274 1.00 95.62 169 LYS A O 1
ATOM 1276 N N . GLY A 1 170 ? -3.171 -8.123 -13.090 1.00 96.00 170 GLY A N 1
ATOM 1277 C CA . GLY A 1 170 ? -3.925 -8.469 -11.883 1.00 96.00 170 GLY A CA 1
ATOM 1278 C C . GLY A 1 170 ? -3.139 -8.314 -10.580 1.00 96.00 170 GLY A C 1
ATOM 1279 O O . GLY A 1 170 ? -3.627 -8.731 -9.529 1.00 96.00 170 GLY A O 1
ATOM 1280 N N . VAL A 1 171 ? -1.954 -7.696 -10.625 1.00 95.94 171 VAL A N 1
ATOM 1281 C CA . VAL A 1 171 ? -1.167 -7.364 -9.432 1.00 95.94 171 VAL A CA 1
ATOM 1282 C C . VAL A 1 171 ? -1.792 -6.159 -8.740 1.00 95.94 171 VAL A C 1
ATOM 1284 O O . VAL A 1 171 ? -2.090 -5.139 -9.367 1.00 95.94 171 VAL A O 1
ATOM 1287 N N . HIS A 1 172 ? -1.951 -6.239 -7.421 1.00 96.81 172 HIS A N 1
ATOM 1288 C CA . HIS A 1 172 ? -2.406 -5.103 -6.623 1.00 96.81 172 HIS A CA 1
ATOM 1289 C C . HIS A 1 172 ? -1.236 -4.147 -6.381 1.00 96.81 172 HIS A C 1
ATOM 1291 O O . HIS A 1 172 ? -0.375 -4.404 -5.539 1.00 96.81 172 HIS A O 1
ATOM 1297 N N . VAL A 1 173 ? -1.188 -3.046 -7.129 1.00 96.12 173 VAL A N 1
ATOM 1298 C CA . VAL A 1 173 ? -0.155 -2.011 -6.986 1.00 96.12 173 VAL A CA 1
ATOM 1299 C C . VAL A 1 173 ? -0.601 -0.982 -5.954 1.00 96.12 173 VAL A C 1
ATOM 1301 O O . VAL A 1 173 ? -1.624 -0.325 -6.140 1.00 96.12 173 VAL A O 1
ATOM 1304 N N . VAL A 1 174 ? 0.167 -0.820 -4.876 1.00 95.50 174 VAL A N 1
ATOM 1305 C CA . VAL A 1 174 ? -0.138 0.121 -3.787 1.00 95.50 174 VAL A CA 1
ATOM 1306 C C . VAL A 1 174 ? 0.972 1.158 -3.670 1.00 95.50 174 VAL A C 1
ATOM 1308 O O . VAL A 1 174 ? 2.138 0.799 -3.520 1.00 95.50 174 VAL A O 1
ATOM 1311 N N . THR A 1 175 ? 0.614 2.441 -3.703 1.00 93.06 175 THR A N 1
ATOM 1312 C CA . THR A 1 175 ? 1.563 3.560 -3.599 1.00 93.06 175 THR A CA 1
ATOM 1313 C C . THR A 1 175 ? 1.076 4.631 -2.626 1.00 93.06 175 THR A C 1
ATOM 1315 O O . THR A 1 175 ? -0.107 4.710 -2.287 1.00 93.06 175 THR A O 1
ATOM 1318 N N . SER A 1 176 ? 1.990 5.484 -2.169 1.00 90.75 176 SER A N 1
ATOM 1319 C CA . SER A 1 176 ? 1.634 6.689 -1.419 1.00 90.75 176 SER A CA 1
ATOM 1320 C C . SER A 1 176 ? 1.132 7.786 -2.358 1.00 90.75 176 SER A C 1
ATOM 1322 O O . SER A 1 176 ? 1.643 7.954 -3.463 1.00 90.75 176 SER A O 1
ATOM 1324 N N . ALA A 1 177 ? 0.189 8.604 -1.890 1.00 92.44 177 ALA A N 1
ATOM 1325 C CA . ALA A 1 177 ? -0.235 9.814 -2.593 1.00 92.44 177 ALA A CA 1
ATOM 1326 C C .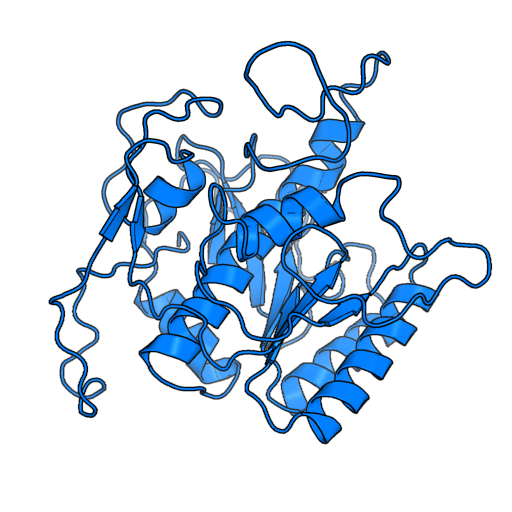 ALA A 1 177 ? 0.929 10.801 -2.819 1.00 92.44 177 ALA A C 1
ATOM 1328 O O . ALA A 1 177 ? 0.900 11.595 -3.761 1.00 92.44 177 ALA A O 1
ATOM 1329 N N . GLY A 1 178 ? 1.956 10.755 -1.964 1.00 88.75 178 GLY A N 1
ATOM 1330 C CA . GLY A 1 178 ? 3.107 11.655 -1.986 1.00 88.75 178 GLY A CA 1
ATOM 1331 C C . GLY A 1 178 ? 3.115 12.664 -0.835 1.00 88.75 178 GLY A C 1
ATOM 1332 O O . GLY A 1 178 ? 2.225 12.679 0.020 1.00 88.75 178 GLY A O 1
ATOM 1333 N N . ILE A 1 179 ? 4.176 13.475 -0.794 1.00 86.56 179 ILE A N 1
ATOM 1334 C CA . ILE A 1 179 ? 4.673 14.103 0.446 1.00 86.56 179 ILE A CA 1
ATOM 1335 C C . ILE A 1 179 ? 4.739 15.636 0.391 1.00 86.56 179 ILE A C 1
ATOM 1337 O O . ILE A 1 179 ? 5.366 16.268 1.239 1.00 86.56 179 ILE A O 1
ATOM 1341 N N . HIS A 1 180 ? 4.135 16.245 -0.627 1.00 89.31 180 HIS A N 1
ATOM 1342 C CA . HIS A 1 180 ? 4.316 17.664 -0.933 1.00 89.31 180 HIS A CA 1
ATOM 1343 C C . HIS A 1 180 ? 3.082 18.520 -0.633 1.00 89.31 180 HIS A C 1
ATOM 1345 O O . HIS A 1 180 ? 3.116 19.725 -0.862 1.00 89.31 180 HIS A O 1
ATOM 1351 N N . GLY A 1 181 ? 1.998 17.929 -0.123 1.00 91.44 181 GLY A N 1
ATOM 1352 C CA . GLY A 1 181 ? 0.738 18.638 0.091 1.00 91.44 181 GLY A CA 1
ATOM 1353 C C . GLY A 1 181 ? 0.168 19.223 -1.204 1.00 91.44 181 GLY A C 1
ATOM 1354 O O . GLY A 1 181 ? -0.391 20.316 -1.169 1.00 91.44 181 GLY A O 1
ATOM 1355 N N . ILE A 1 182 ? 0.339 18.520 -2.327 1.00 93.44 182 ILE A N 1
ATOM 1356 C CA . ILE A 1 182 ? -0.191 18.882 -3.652 1.00 93.44 182 ILE A CA 1
ATOM 1357 C C . ILE A 1 182 ? -1.240 17.861 -4.114 1.00 93.44 182 ILE A C 1
ATOM 1359 O O . ILE A 1 182 ? -1.463 16.848 -3.447 1.00 93.44 182 ILE A O 1
ATOM 1363 N N . ASP A 1 183 ? -1.863 18.115 -5.262 1.00 95.50 183 ASP A N 1
ATOM 1364 C CA . ASP A 1 183 ? -2.728 17.141 -5.929 1.00 95.50 183 ASP A CA 1
ATOM 1365 C C . ASP A 1 183 ? -1.902 15.926 -6.398 1.00 95.50 183 ASP A C 1
ATOM 1367 O O . ASP A 1 183 ? -0.954 16.057 -7.174 1.00 95.50 183 ASP A O 1
ATOM 1371 N N . ALA A 1 184 ? -2.253 14.734 -5.916 1.00 95.44 184 ALA A N 1
ATOM 1372 C CA . ALA A 1 184 ? -1.627 13.459 -6.250 1.00 95.44 184 ALA A CA 1
ATOM 1373 C C . ALA A 1 184 ? -1.816 13.079 -7.727 1.00 95.44 184 ALA A C 1
ATOM 1375 O O . ALA A 1 184 ? -1.061 12.264 -8.250 1.00 95.44 184 ALA A O 1
ATOM 1376 N N . ASN A 1 185 ? -2.755 13.707 -8.441 1.00 95.81 185 ASN A N 1
ATOM 1377 C CA . ASN A 1 185 ? -2.858 13.554 -9.891 1.00 95.81 185 ASN A CA 1
ATOM 1378 C C . ASN A 1 185 ? -1.631 14.137 -10.627 1.00 95.81 185 ASN A C 1
ATOM 1380 O O . ASN A 1 185 ? -1.399 13.850 -11.798 1.00 95.81 185 ASN A O 1
ATOM 1384 N N . GLN A 1 186 ? -0.815 14.938 -9.933 1.00 95.25 186 GLN A N 1
ATOM 1385 C CA . GLN A 1 186 ? 0.452 15.478 -10.425 1.00 95.25 186 GLN A CA 1
ATOM 1386 C C . GLN A 1 186 ? 1.664 14.624 -10.022 1.00 95.25 186 GLN A C 1
ATOM 1388 O O . GLN A 1 186 ? 2.799 15.086 -10.155 1.00 95.25 186 GLN A O 1
ATOM 1393 N N . THR A 1 187 ? 1.463 13.401 -9.517 1.00 93.75 187 THR A N 1
ATOM 1394 C CA . THR A 1 187 ? 2.559 12.511 -9.120 1.00 93.75 187 THR A CA 1
ATOM 1395 C C . THR A 1 187 ? 2.425 11.104 -9.696 1.00 93.75 187 THR A C 1
ATOM 1397 O O . THR A 1 187 ? 1.335 10.588 -9.940 1.00 93.75 187 THR A O 1
ATOM 1400 N N . SER A 1 188 ? 3.573 10.463 -9.909 1.00 94.00 188 SER A N 1
ATOM 1401 C CA . SER A 1 188 ? 3.664 9.073 -10.369 1.00 94.00 188 SER A CA 1
ATOM 1402 C C . SER A 1 188 ? 4.159 8.146 -9.259 1.00 94.00 188 SER A C 1
ATOM 1404 O O . SER A 1 188 ? 5.045 8.556 -8.500 1.00 94.00 188 SER A O 1
ATOM 1406 N N . PRO A 1 189 ? 3.638 6.903 -9.169 1.00 94.31 189 PRO A N 1
ATOM 1407 C CA . PRO A 1 189 ? 2.557 6.309 -9.981 1.00 94.31 189 PRO A CA 1
ATOM 1408 C C . PRO A 1 189 ? 1.135 6.610 -9.461 1.00 94.31 189 PRO A C 1
ATOM 1410 O O . PRO A 1 189 ? 0.178 5.977 -9.894 1.00 94.31 189 PRO A O 1
ATOM 1413 N N . ALA A 1 190 ? 0.971 7.545 -8.519 1.00 95.12 190 ALA A N 1
ATOM 1414 C CA . ALA A 1 190 ? -0.312 7.821 -7.861 1.00 95.12 190 ALA A CA 1
ATOM 1415 C C . ALA A 1 190 ? -1.458 8.187 -8.828 1.00 95.12 190 ALA A C 1
ATOM 1417 O O . ALA A 1 190 ? -2.616 7.873 -8.552 1.00 95.12 190 ALA A O 1
ATOM 1418 N N . ARG A 1 191 ? -1.135 8.822 -9.963 1.00 95.69 191 ARG A N 1
ATOM 1419 C CA . ARG A 1 191 ? -2.091 9.204 -11.016 1.00 95.69 191 ARG A CA 1
ATOM 1420 C C . ARG A 1 191 ? -2.609 8.041 -11.874 1.00 95.69 191 ARG A C 1
ATOM 1422 O O . ARG A 1 191 ? -3.547 8.230 -12.644 1.00 95.69 191 ARG A O 1
ATOM 1429 N N . VAL A 1 192 ? -1.995 6.859 -11.794 1.00 97.12 192 VAL A N 1
ATOM 1430 C CA . VAL A 1 192 ? -2.302 5.732 -12.687 1.00 97.12 192 VAL A CA 1
ATOM 1431 C C . VAL A 1 192 ? -3.633 5.079 -12.299 1.00 97.12 192 VAL A C 1
ATOM 1433 O O . VAL A 1 192 ? -3.783 4.609 -11.167 1.00 97.12 192 VAL A O 1
ATOM 1436 N N . PRO A 1 193 ? -4.604 4.959 -13.224 1.00 96.12 193 PRO A N 1
ATOM 1437 C CA . PRO A 1 193 ? -5.841 4.237 -12.957 1.00 96.12 193 PRO A CA 1
ATOM 1438 C C . PRO A 1 193 ? -5.587 2.783 -12.541 1.00 96.12 193 PRO A C 1
ATOM 1440 O O . PRO A 1 193 ? -4.810 2.061 -13.159 1.00 96.12 193 PRO A O 1
ATOM 1443 N N . GLY A 1 194 ? -6.274 2.344 -11.489 1.00 94.75 194 GLY A N 1
ATOM 1444 C CA . GLY A 1 194 ? -6.149 0.988 -10.947 1.00 94.75 194 GLY A CA 1
ATOM 1445 C C . GLY A 1 194 ? -4.985 0.789 -9.970 1.00 94.75 194 GLY A C 1
ATOM 1446 O O . GLY A 1 194 ? -5.014 -0.188 -9.225 1.00 94.75 194 GLY A O 1
ATOM 1447 N N . VAL A 1 195 ? -4.043 1.736 -9.876 1.00 96.38 195 VAL A N 1
ATOM 1448 C CA . VAL A 1 195 ? -3.155 1.832 -8.709 1.00 96.38 195 VAL A CA 1
ATOM 1449 C C . VAL A 1 195 ? -3.986 2.244 -7.492 1.00 96.38 195 VAL A C 1
ATOM 1451 O O . VAL A 1 195 ? -4.960 2.999 -7.595 1.00 96.38 195 VAL A O 1
ATOM 1454 N N . LEU A 1 196 ? -3.638 1.681 -6.338 1.00 96.56 196 LEU A N 1
ATOM 1455 C CA . LEU A 1 196 ? -4.229 2.009 -5.053 1.00 96.56 196 LEU A CA 1
ATOM 1456 C C . LEU A 1 196 ? -3.381 3.083 -4.367 1.00 96.56 196 LEU A C 1
ATOM 1458 O O . LEU A 1 196 ? -2.316 2.800 -3.812 1.00 96.56 196 LEU A O 1
ATOM 1462 N N . THR A 1 197 ? -3.862 4.317 -4.418 1.00 95.69 197 THR A N 1
ATOM 1463 C CA . THR A 1 197 ? -3.157 5.510 -3.953 1.00 95.69 197 THR A CA 1
ATOM 1464 C C . THR A 1 197 ? -3.597 5.875 -2.543 1.00 95.69 197 THR A C 1
ATOM 1466 O O . THR A 1 197 ? -4.774 6.141 -2.278 1.00 95.69 197 THR A O 1
ATOM 1469 N N . VAL A 1 198 ? -2.632 5.911 -1.624 1.00 95.00 198 VAL A N 1
ATOM 1470 C CA . VAL A 1 198 ? -2.892 6.005 -0.186 1.00 95.00 198 VAL A CA 1
ATOM 1471 C C . VAL A 1 198 ? -2.426 7.341 0.383 1.00 95.00 198 VAL A C 1
ATOM 1473 O O . VAL A 1 198 ? -1.236 7.657 0.389 1.00 95.00 198 VAL A O 1
ATOM 1476 N N . GLY A 1 199 ? -3.372 8.119 0.903 1.00 93.88 199 GLY A N 1
ATOM 1477 C CA . GLY A 1 199 ? -3.100 9.314 1.695 1.00 93.88 199 GLY A CA 1
ATOM 1478 C C . GLY A 1 199 ? -2.728 8.977 3.141 1.00 93.88 199 GLY A C 1
ATOM 1479 O O . GLY A 1 199 ? -2.956 7.869 3.627 1.00 93.88 199 GLY A O 1
ATOM 1480 N N . VAL A 1 200 ? -2.169 9.945 3.861 1.00 91.38 200 VAL A N 1
ATOM 1481 C CA . VAL A 1 200 ? -1.606 9.724 5.201 1.00 91.38 200 VAL A CA 1
ATOM 1482 C C . VAL A 1 200 ? -2.361 10.513 6.256 1.00 91.38 200 VAL A C 1
ATOM 1484 O O . VAL A 1 200 ? -2.666 11.693 6.067 1.00 91.38 200 VAL A O 1
ATOM 1487 N N . ILE A 1 201 ? -2.611 9.863 7.390 1.00 92.75 201 ILE A N 1
ATOM 1488 C CA . ILE A 1 201 ? -3.187 10.478 8.588 1.00 92.75 201 ILE A CA 1
ATOM 1489 C C . ILE A 1 201 ? -2.261 10.317 9.796 1.00 92.75 201 ILE A C 1
ATOM 1491 O O . ILE A 1 201 ? -1.423 9.404 9.845 1.00 92.75 201 ILE A O 1
ATOM 1495 N N . GLY A 1 202 ? -2.440 11.209 10.766 1.00 91.88 202 GLY A N 1
ATOM 1496 C CA . GLY A 1 202 ? -1.912 11.071 12.119 1.00 91.88 202 GLY A CA 1
ATOM 1497 C C . GLY A 1 202 ? -2.882 10.362 13.063 1.00 91.88 202 GLY A C 1
ATOM 1498 O O . GLY A 1 202 ? -4.018 10.050 12.703 1.00 91.88 202 GLY A O 1
ATOM 1499 N N . ILE A 1 203 ? -2.424 10.116 14.294 1.00 92.44 203 ILE A N 1
ATOM 1500 C CA . ILE A 1 203 ? -3.181 9.404 15.345 1.00 92.44 203 ILE A CA 1
ATOM 1501 C C . ILE A 1 203 ? -4.488 10.106 15.750 1.00 92.44 203 ILE A C 1
ATOM 1503 O O . ILE A 1 203 ? -5.426 9.482 16.247 1.00 92.44 203 ILE A O 1
ATOM 1507 N N . ASN A 1 204 ? -4.572 11.406 15.484 1.00 92.56 204 ASN A N 1
ATOM 1508 C CA . ASN A 1 204 ? -5.720 12.249 15.784 1.00 92.56 204 ASN A CA 1
ATOM 1509 C C . ASN A 1 204 ? -6.831 12.199 14.717 1.00 92.56 204 ASN A C 1
ATOM 1511 O O . ASN A 1 204 ? -7.794 12.961 14.840 1.00 92.56 204 ASN A O 1
ATOM 1515 N N . ASP A 1 205 ? -6.714 11.329 13.705 1.00 93.06 205 ASP A N 1
ATOM 1516 C CA . ASP A 1 205 ? -7.597 11.247 12.532 1.00 93.06 205 ASP A CA 1
ATOM 1517 C C . ASP A 1 205 ? -7.606 12.541 11.681 1.00 93.06 205 ASP A C 1
ATOM 1519 O O . ASP A 1 205 ? -8.573 12.868 10.986 1.00 93.06 205 ASP A O 1
ATOM 1523 N N . ALA A 1 206 ? -6.507 13.301 11.699 1.00 93.06 206 ALA A N 1
ATOM 1524 C CA . ALA A 1 206 ? -6.280 14.405 10.769 1.00 93.06 206 ALA A CA 1
ATOM 1525 C C . ALA A 1 206 ? -5.390 13.962 9.603 1.00 93.06 206 ALA A C 1
ATOM 1527 O O . ALA A 1 206 ? -4.426 13.214 9.790 1.00 93.06 206 ALA A O 1
ATOM 1528 N N . LYS A 1 207 ? -5.680 14.457 8.392 1.00 92.94 207 LYS A N 1
ATOM 1529 C CA . LYS A 1 207 ? -4.758 14.322 7.257 1.00 92.94 207 LYS A CA 1
ATOM 1530 C C . LYS A 1 207 ? -3.422 14.960 7.629 1.00 92.94 207 LYS A C 1
ATOM 1532 O O . LYS A 1 207 ? -3.388 16.136 7.987 1.00 92.94 207 LYS A O 1
ATOM 1537 N N . ALA A 1 208 ? -2.324 14.231 7.462 1.00 90.50 208 ALA A N 1
ATOM 1538 C CA . ALA A 1 208 ? -1.004 14.810 7.654 1.00 90.50 208 ALA A CA 1
ATOM 1539 C C . ALA A 1 208 ? -0.795 15.977 6.673 1.00 90.50 208 ALA A C 1
ATOM 1541 O O . ALA A 1 208 ? -1.188 15.900 5.499 1.00 90.50 208 ALA A O 1
ATOM 1542 N N . ASN A 1 209 ? -0.179 17.067 7.135 1.00 89.25 209 ASN A N 1
ATOM 1543 C CA . ASN A 1 209 ? -0.040 18.289 6.334 1.00 89.25 209 ASN A CA 1
ATOM 1544 C C . ASN A 1 209 ? 0.728 18.043 5.029 1.00 89.25 209 ASN A C 1
ATOM 1546 O O . ASN A 1 209 ? 0.305 18.518 3.978 1.00 89.25 209 ASN A O 1
ATOM 1550 N N . PHE A 1 210 ? 1.786 17.230 5.089 1.00 88.12 210 PHE A N 1
ATOM 1551 C CA . PHE A 1 210 ? 2.590 16.837 3.930 1.00 88.12 210 PHE A CA 1
ATOM 1552 C C . PHE A 1 210 ? 1.862 15.881 2.973 1.00 88.12 210 PHE A C 1
ATOM 1554 O O . PHE A 1 210 ? 2.263 15.763 1.822 1.00 88.12 210 PHE A O 1
ATOM 1561 N N . SER A 1 211 ? 0.810 15.173 3.408 1.00 91.75 211 SER A N 1
ATOM 1562 C CA . SER A 1 211 ? 0.131 14.206 2.538 1.00 91.75 211 SER A CA 1
ATOM 1563 C C . SER A 1 211 ? -0.467 14.930 1.344 1.00 91.75 211 SER A C 1
ATOM 1565 O O . SER A 1 211 ? -1.283 15.845 1.523 1.00 91.75 211 SER A O 1
ATOM 1567 N N . ASN A 1 212 ? -0.130 14.465 0.145 1.00 93.81 212 ASN A N 1
ATOM 1568 C CA . ASN A 1 212 ? -0.855 14.845 -1.057 1.00 93.81 212 ASN A CA 1
ATOM 1569 C C . ASN A 1 212 ? -2.347 14.496 -0.920 1.00 93.81 212 ASN A C 1
ATOM 1571 O O . ASN A 1 212 ? -2.750 13.678 -0.081 1.00 93.81 212 ASN A O 1
ATOM 1575 N N . PHE A 1 213 ? -3.158 15.182 -1.713 1.00 94.12 213 PHE A N 1
ATOM 1576 C CA . PHE A 1 213 ? -4.616 15.101 -1.732 1.00 94.12 213 PHE A CA 1
ATOM 1577 C C . PHE A 1 213 ? -5.103 14.925 -3.174 1.00 94.12 213 PHE A C 1
ATOM 1579 O O . PHE A 1 213 ? -4.277 14.744 -4.058 1.00 94.12 213 PHE A O 1
ATOM 1586 N N . GLY A 1 214 ? -6.407 14.960 -3.427 1.00 94.75 214 GLY A N 1
ATOM 1587 C CA . GLY A 1 214 ? -6.928 14.906 -4.793 1.00 94.75 214 GLY A CA 1
ATOM 1588 C C . GLY A 1 214 ? -7.894 13.753 -5.023 1.00 94.75 214 GLY A C 1
ATOM 1589 O O . GLY A 1 214 ? -7.989 12.816 -4.224 1.00 94.75 214 GLY A O 1
ATOM 1590 N N . SER A 1 215 ? -8.565 13.794 -6.169 1.00 94.50 215 SER A N 1
ATOM 1591 C CA . SER A 1 215 ? -9.537 12.785 -6.604 1.00 94.50 215 SER A CA 1
ATOM 1592 C C . SER A 1 215 ? -8.932 11.401 -6.851 1.00 94.50 215 SER A C 1
ATOM 1594 O O . SER A 1 215 ? -9.660 10.412 -6.801 1.00 94.50 215 SER A O 1
ATOM 1596 N N . VAL A 1 216 ? -7.617 11.320 -7.081 1.00 95.19 216 VAL A N 1
ATOM 1597 C CA . VAL A 1 216 ? -6.899 10.050 -7.273 1.00 95.19 216 VAL A CA 1
ATOM 1598 C C . VAL A 1 216 ? -6.501 9.379 -5.957 1.00 95.19 216 VAL A C 1
ATOM 1600 O O . VAL A 1 216 ? -5.997 8.264 -5.983 1.00 95.19 216 VAL A O 1
ATOM 1603 N N . VAL A 1 217 ? -6.702 10.027 -4.801 1.00 95.31 217 VAL A N 1
ATOM 1604 C CA . VAL A 1 217 ? -6.456 9.404 -3.493 1.00 95.31 217 VAL A CA 1
ATOM 1605 C C . VAL A 1 217 ? -7.643 8.526 -3.115 1.00 95.31 217 VAL A C 1
ATOM 1607 O O . VAL A 1 217 ? -8.746 9.008 -2.862 1.00 95.31 217 VAL A O 1
ATOM 1610 N N . ASP A 1 218 ? -7.401 7.225 -3.006 1.00 95.19 218 ASP A N 1
ATOM 1611 C CA . ASP A 1 218 ? -8.467 6.237 -2.847 1.00 95.19 218 ASP A CA 1
ATOM 1612 C C . ASP A 1 218 ? -8.896 6.045 -1.403 1.00 95.19 218 ASP A C 1
ATOM 1614 O O . ASP A 1 218 ? -10.068 5.791 -1.106 1.00 95.19 218 ASP A O 1
ATOM 1618 N N . ILE A 1 219 ? -7.917 6.113 -0.505 1.00 94.56 219 ILE A N 1
ATOM 1619 C CA . ILE A 1 219 ? -8.079 5.833 0.912 1.00 94.56 219 ILE A CA 1
ATOM 1620 C C . ILE A 1 219 ? -6.954 6.497 1.706 1.00 94.56 219 ILE A C 1
ATOM 1622 O O . ILE A 1 219 ? -5.878 6.762 1.177 1.00 94.56 219 ILE A O 1
ATOM 1626 N N . PHE A 1 220 ? -7.189 6.768 2.987 1.00 94.12 220 PHE A N 1
ATOM 1627 C CA . PHE A 1 220 ? -6.167 7.287 3.895 1.00 94.12 220 PHE A CA 1
ATOM 1628 C C . PHE A 1 220 ? -5.798 6.237 4.934 1.00 94.12 220 PHE A C 1
ATOM 1630 O O . PHE A 1 220 ? -6.681 5.550 5.430 1.00 94.12 220 PHE A O 1
ATOM 1637 N N . ALA A 1 221 ? -4.531 6.130 5.313 1.00 94.19 221 ALA A N 1
ATOM 1638 C CA . ALA A 1 221 ? -4.071 5.167 6.311 1.00 94.19 221 ALA A CA 1
ATOM 1639 C C . ALA A 1 221 ? -3.104 5.807 7.322 1.00 94.19 221 ALA A C 1
ATOM 1641 O O . ALA A 1 221 ? -2.502 6.847 7.022 1.00 94.19 221 ALA A O 1
ATOM 1642 N N . PRO A 1 222 ? -2.939 5.207 8.518 1.00 93.38 222 PRO A N 1
ATOM 1643 C CA . PRO A 1 222 ? -1.920 5.613 9.481 1.00 93.38 222 PRO A CA 1
ATOM 1644 C C . PRO A 1 222 ? -0.541 5.731 8.831 1.00 93.38 222 PRO A C 1
ATOM 1646 O O . PRO A 1 222 ? -0.039 4.768 8.262 1.00 93.38 222 PRO A O 1
ATOM 1649 N N . GLY A 1 223 ? 0.093 6.898 8.914 1.00 88.50 223 GLY A N 1
ATOM 1650 C CA . GLY A 1 223 ? 1.426 7.068 8.327 1.00 88.50 223 GLY A CA 1
ATOM 1651 C C . GLY A 1 223 ? 2.291 8.125 8.995 1.00 88.50 223 GLY A C 1
ATOM 1652 O O . GLY A 1 223 ? 3.506 8.067 8.855 1.00 88.50 223 GLY A O 1
ATOM 1653 N N . GLU A 1 224 ? 1.727 9.036 9.787 1.00 87.31 224 GLU A N 1
ATOM 1654 C CA . GLU A 1 224 ? 2.523 9.979 10.574 1.00 87.31 224 GLU A CA 1
ATOM 1655 C C . GLU A 1 224 ? 3.033 9.326 11.872 1.00 87.31 224 GLU A C 1
ATOM 1657 O O . GLU A 1 224 ? 2.274 8.693 12.598 1.00 87.31 224 GLU A O 1
ATOM 1662 N N . ASN A 1 225 ? 4.324 9.467 12.192 1.00 85.12 225 ASN A N 1
ATOM 1663 C CA . ASN A 1 225 ? 4.914 8.955 13.442 1.00 85.12 225 ASN A CA 1
ATOM 1664 C C . ASN A 1 225 ? 4.695 7.447 13.711 1.00 85.12 225 ASN A C 1
ATOM 1666 O O . ASN A 1 225 ? 4.516 7.032 14.852 1.00 85.12 225 ASN A O 1
ATOM 1670 N N . ILE A 1 226 ? 4.735 6.604 12.675 1.00 86.50 226 ILE A N 1
ATOM 1671 C CA . ILE A 1 226 ? 4.594 5.146 12.834 1.00 86.50 226 ILE A CA 1
ATOM 1672 C C . ILE A 1 226 ? 5.891 4.505 13.344 1.00 86.50 226 ILE A C 1
ATOM 1674 O O . ILE A 1 226 ? 6.947 4.595 12.696 1.00 86.50 226 ILE A O 1
ATOM 1678 N N . VAL A 1 227 ? 5.774 3.793 14.466 1.00 85.31 227 VAL A N 1
ATOM 1679 C CA . VAL A 1 227 ? 6.799 2.905 15.035 1.00 85.31 227 VAL A CA 1
ATOM 1680 C C . VAL A 1 227 ? 6.819 1.574 14.271 1.00 85.31 227 VAL A C 1
ATOM 1682 O O . VAL A 1 227 ? 5.769 0.992 14.018 1.00 85.31 227 VAL A O 1
ATOM 1685 N N . SER A 1 228 ? 8.006 1.094 13.896 1.00 81.38 228 SER A N 1
ATOM 1686 C CA . SER A 1 228 ? 8.212 -0.230 13.283 1.00 81.38 228 SER A CA 1
ATOM 1687 C C . SER A 1 228 ? 9.666 -0.677 13.474 1.00 81.38 228 SER A C 1
ATOM 1689 O O . SER A 1 228 ? 10.432 -0.007 14.166 1.00 81.38 228 SER A O 1
ATOM 1691 N N . ALA A 1 229 ? 10.061 -1.801 12.874 1.00 78.56 229 ALA A N 1
ATOM 1692 C CA . ALA A 1 229 ? 11.444 -2.268 12.910 1.00 78.56 229 ALA A CA 1
ATOM 1693 C C . ALA A 1 229 ? 12.384 -1.342 12.111 1.00 78.56 229 ALA A C 1
ATOM 1695 O O . ALA A 1 229 ? 11.969 -0.686 11.156 1.00 78.56 229 ALA A O 1
ATOM 1696 N N . GLY A 1 230 ? 13.663 -1.322 12.486 1.00 72.44 230 GLY A N 1
ATOM 1697 C CA . GLY A 1 230 ? 14.729 -0.608 11.781 1.00 72.44 230 GLY A CA 1
ATOM 1698 C C . GLY A 1 230 ? 16.058 -1.364 11.862 1.00 72.44 230 GLY A C 1
ATOM 1699 O O . GLY A 1 230 ? 16.162 -2.358 12.579 1.00 72.44 230 GLY A O 1
ATOM 1700 N N . ILE A 1 231 ? 17.069 -0.901 11.122 1.00 66.75 231 ILE A N 1
ATOM 1701 C CA . ILE A 1 231 ? 18.374 -1.584 10.993 1.00 66.75 231 ILE A CA 1
ATOM 1702 C C . ILE A 1 231 ? 19.423 -1.151 12.029 1.00 66.75 231 ILE A C 1
ATOM 1704 O O . ILE A 1 231 ? 20.440 -1.822 12.191 1.00 66.75 231 ILE A O 1
ATOM 1708 N N . HIS A 1 232 ? 19.197 -0.051 12.751 1.00 62.97 232 HIS A N 1
ATOM 1709 C CA . HIS A 1 232 ? 20.133 0.452 13.760 1.00 62.97 232 HIS A CA 1
ATOM 1710 C C . HIS A 1 232 ? 19.723 0.005 15.164 1.00 62.97 232 HIS A C 1
ATOM 1712 O O . HIS A 1 232 ? 18.587 0.227 15.579 1.00 62.97 232 HIS A O 1
ATOM 1718 N N . ARG A 1 233 ? 20.659 -0.581 15.924 1.00 44.28 233 ARG A N 1
ATOM 1719 C CA . ARG A 1 233 ? 20.485 -0.813 17.365 1.00 44.28 233 ARG A CA 1
ATOM 1720 C C . ARG A 1 233 ? 20.632 0.514 18.106 1.00 44.28 233 ARG A C 1
ATOM 1722 O O . ARG A 1 233 ? 21.712 1.095 18.095 1.00 44.28 233 ARG A O 1
ATOM 1729 N N . VAL A 1 234 ? 19.584 0.948 18.794 1.00 46.81 234 VAL A N 1
ATOM 1730 C CA . VAL A 1 234 ? 19.679 1.984 19.833 1.00 46.81 234 VAL A CA 1
ATOM 1731 C C . VAL A 1 234 ? 19.384 1.319 21.177 1.00 46.81 234 VAL A C 1
ATOM 1733 O O . VAL A 1 234 ? 18.466 0.502 21.269 1.00 46.81 234 VAL A O 1
ATOM 1736 N N . HIS A 1 235 ? 20.228 1.586 22.177 1.00 36.88 235 HIS A N 1
ATOM 1737 C CA . HIS A 1 235 ? 20.138 1.006 23.519 1.00 36.88 235 HIS A CA 1
ATOM 1738 C C . HIS A 1 235 ? 18.746 1.233 24.132 1.00 36.88 235 HIS A C 1
ATOM 1740 O O . HIS A 1 235 ? 18.209 2.329 24.051 1.00 36.88 235 HIS A O 1
ATOM 1746 N N . GLU A 1 236 ? 18.208 0.164 24.725 1.00 36.62 236 GLU A N 1
ATOM 1747 C CA . GLU A 1 236 ? 16.977 0.074 25.522 1.00 36.62 236 GLU A CA 1
ATOM 1748 C C . GLU A 1 236 ? 15.688 0.664 24.918 1.00 36.62 236 GLU A C 1
ATOM 1750 O O . GLU A 1 236 ? 15.432 1.859 24.944 1.00 36.62 236 GLU A O 1
ATOM 1755 N N . LYS A 1 237 ? 14.816 -0.248 24.456 1.00 38.28 237 LYS A N 1
ATOM 1756 C CA . LYS A 1 237 ? 13.368 -0.062 24.255 1.00 38.28 237 LYS A CA 1
ATOM 1757 C C . LYS A 1 237 ? 12.977 1.269 23.599 1.00 38.28 237 LYS A C 1
ATOM 1759 O O . LYS A 1 237 ? 12.527 2.165 24.293 1.00 38.28 237 LYS A O 1
ATOM 1764 N N . ILE A 1 238 ? 13.049 1.337 22.267 1.00 39.12 238 ILE A N 1
ATOM 1765 C CA . ILE A 1 238 ? 12.082 1.991 21.355 1.00 39.12 238 ILE A CA 1
ATOM 1766 C C . ILE A 1 238 ? 12.751 2.108 19.974 1.00 39.12 238 ILE A C 1
ATOM 1768 O O . ILE A 1 238 ? 13.763 2.783 19.802 1.00 39.12 238 ILE A O 1
ATOM 1772 N N . TRP A 1 239 ? 12.173 1.451 18.965 1.00 42.81 239 TRP A N 1
ATOM 1773 C CA . TRP A 1 239 ? 12.629 1.535 17.575 1.00 42.81 239 TRP A CA 1
ATOM 1774 C C . TRP A 1 239 ? 12.110 2.826 16.938 1.00 42.81 239 TRP A C 1
ATOM 1776 O O . TRP A 1 239 ? 11.106 2.849 16.226 1.00 42.81 239 TRP A O 1
ATOM 1786 N N . LEU A 1 240 ? 12.790 3.929 17.235 1.00 42.62 240 LEU A N 1
ATOM 1787 C CA . LEU A 1 240 ? 12.694 5.153 16.453 1.00 42.62 240 LEU A CA 1
ATOM 1788 C C . LEU A 1 240 ? 13.867 5.168 15.481 1.00 42.62 240 LEU A C 1
ATOM 1790 O O . LEU A 1 240 ? 15.011 4.946 15.872 1.00 42.62 240 LEU A O 1
ATOM 1794 N N . PHE A 1 241 ? 13.587 5.481 14.219 1.00 38.34 241 PHE A N 1
ATOM 1795 C CA . PHE A 1 241 ? 14.609 5.927 13.281 1.00 38.34 241 PHE A CA 1
ATOM 1796 C C . PHE A 1 241 ? 15.096 7.319 13.726 1.00 38.34 241 PHE A C 1
ATOM 1798 O O . PHE A 1 241 ? 14.756 8.335 13.131 1.00 38.34 241 PHE A O 1
ATOM 1805 N N . HIS A 1 242 ? 15.827 7.391 14.840 1.00 34.59 242 HIS A N 1
ATOM 1806 C CA . HIS A 1 242 ? 16.572 8.581 15.229 1.00 34.59 242 HIS A CA 1
ATOM 1807 C C . HIS A 1 242 ? 17.944 8.495 14.568 1.00 34.59 242 HIS A C 1
ATOM 1809 O O . HIS A 1 242 ? 18.873 7.894 15.100 1.00 34.59 242 HIS A O 1
ATOM 1815 N N . SER A 1 243 ? 18.076 9.123 13.401 1.00 34.06 243 SER A N 1
ATOM 1816 C CA . SER A 1 243 ? 19.385 9.618 12.993 1.00 34.06 243 SER A CA 1
ATOM 1817 C C . SER A 1 243 ? 19.768 10.722 13.982 1.00 34.06 243 SER A C 1
ATOM 1819 O O . SER A 1 243 ? 19.169 11.798 13.980 1.00 34.06 243 SER A O 1
ATOM 1821 N N . MET A 1 244 ? 20.734 10.447 14.864 1.00 34.72 244 MET A N 1
ATOM 1822 C CA . MET A 1 244 ? 21.405 11.450 15.703 1.00 34.72 244 MET A CA 1
ATOM 1823 C C . MET A 1 244 ? 22.368 12.301 14.862 1.00 34.72 244 MET A C 1
ATOM 1825 O O . MET A 1 244 ? 23.557 12.413 15.135 1.00 34.72 244 MET A O 1
ATOM 1829 N N . SER A 1 245 ? 21.836 12.908 13.813 1.00 32.56 245 SER A N 1
ATOM 1830 C CA . SER A 1 245 ? 22.475 13.978 13.065 1.00 32.56 245 SER A CA 1
ATOM 1831 C C . SER A 1 245 ? 21.356 14.951 12.734 1.00 32.56 245 SER A C 1
ATOM 1833 O O . SER A 1 245 ? 20.569 14.675 11.835 1.00 32.56 245 SER A O 1
ATOM 1835 N N . SER A 1 246 ? 21.238 16.002 13.549 1.00 31.36 246 SER A N 1
ATOM 1836 C CA . SER A 1 246 ? 20.724 17.365 13.299 1.00 31.36 246 SER A CA 1
ATOM 1837 C C . SER A 1 246 ? 19.732 17.613 12.148 1.00 31.36 246 SER A C 1
ATOM 1839 O O . SER A 1 246 ? 19.754 18.666 11.517 1.00 31.36 246 SER A O 1
ATOM 1841 N N . SER A 1 247 ? 18.879 16.659 11.801 1.00 33.69 247 SER A N 1
ATOM 1842 C CA . SER A 1 247 ? 18.085 16.695 10.580 1.00 33.69 247 SER A CA 1
ATOM 1843 C C . SER A 1 247 ? 16.777 15.964 10.822 1.00 33.69 247 SER A C 1
ATOM 1845 O O . SER A 1 247 ? 16.561 14.835 10.384 1.00 33.69 247 SER A O 1
ATOM 1847 N N . THR A 1 248 ? 15.844 16.694 11.427 1.00 32.34 248 THR A N 1
ATOM 1848 C CA . THR A 1 248 ? 14.382 16.504 11.379 1.00 32.34 248 THR A CA 1
ATOM 1849 C C . THR A 1 248 ? 13.852 16.186 9.958 1.00 32.34 248 THR A C 1
ATOM 1851 O O . THR A 1 248 ? 12.721 15.744 9.784 1.00 32.34 248 THR A O 1
ATOM 1854 N N . PHE A 1 249 ? 14.694 16.347 8.933 1.00 30.25 249 PHE A N 1
ATOM 1855 C CA . PHE A 1 249 ? 14.477 16.053 7.523 1.00 30.25 249 PHE A CA 1
ATOM 1856 C C . PHE A 1 249 ? 14.317 14.554 7.181 1.00 30.25 249 PHE A C 1
ATOM 1858 O O . PHE A 1 249 ? 13.486 14.220 6.343 1.00 30.25 249 PHE A O 1
ATOM 1865 N N . HIS A 1 250 ? 15.025 13.622 7.838 1.00 31.20 250 HIS A N 1
ATOM 1866 C CA . HIS A 1 250 ? 14.976 12.194 7.447 1.00 31.20 250 HIS A CA 1
ATOM 1867 C C . HIS A 1 250 ? 13.729 11.441 7.943 1.00 31.20 250 HIS A C 1
ATOM 1869 O O . HIS A 1 250 ? 13.251 10.529 7.272 1.00 31.20 250 HIS A O 1
ATOM 1875 N N . ILE A 1 251 ? 13.162 11.834 9.089 1.00 37.03 251 ILE A N 1
ATOM 1876 C CA . ILE A 1 251 ? 11.935 11.218 9.628 1.00 37.03 251 ILE A CA 1
ATOM 1877 C C . ILE A 1 251 ? 10.707 11.623 8.790 1.00 37.03 251 ILE A C 1
ATOM 1879 O O . ILE A 1 251 ? 9.781 10.826 8.660 1.00 37.03 251 ILE A O 1
ATOM 1883 N N . CYS A 1 252 ? 10.731 12.819 8.185 1.00 38.78 252 CYS A N 1
ATOM 1884 C CA . CYS A 1 252 ? 9.623 13.398 7.417 1.00 38.78 252 CYS A CA 1
ATOM 1885 C C . CYS A 1 252 ? 9.509 12.838 5.983 1.00 38.78 252 CYS A C 1
ATOM 1887 O O . CYS A 1 252 ? 8.402 12.621 5.488 1.00 38.78 252 CYS A O 1
ATOM 1889 N N . LEU A 1 253 ? 10.639 12.540 5.325 1.00 39.62 253 LEU A N 1
ATOM 1890 C CA . LEU A 1 253 ? 10.655 12.103 3.920 1.00 39.62 253 LEU A CA 1
ATOM 1891 C C . LEU A 1 253 ? 10.139 10.669 3.696 1.00 39.62 253 LEU A C 1
ATOM 1893 O O . LEU A 1 253 ? 9.750 10.341 2.583 1.00 39.62 253 LEU A O 1
ATOM 1897 N N . LEU A 1 254 ? 10.097 9.826 4.735 1.00 53.53 254 LEU A N 1
ATOM 1898 C CA . LEU A 1 254 ? 9.734 8.402 4.619 1.00 53.53 254 LEU A CA 1
ATOM 1899 C C . LEU A 1 254 ? 8.403 8.038 5.298 1.00 53.53 254 LEU A C 1
ATOM 1901 O O . LEU A 1 254 ? 7.896 6.930 5.145 1.00 53.53 254 LEU A O 1
ATOM 1905 N N . THR A 1 255 ? 7.814 8.952 6.072 1.00 55.12 255 THR A N 1
ATOM 1906 C CA . THR A 1 255 ? 6.501 8.775 6.723 1.00 55.12 255 THR A CA 1
ATOM 1907 C C . THR A 1 255 ? 5.363 8.404 5.754 1.00 55.12 255 THR A C 1
ATOM 1909 O O . THR A 1 255 ? 4.549 7.548 6.102 1.00 55.12 255 THR A O 1
ATOM 1912 N N . PRO A 1 256 ? 5.284 8.953 4.527 1.00 55.62 256 PRO A N 1
ATOM 1913 C CA . PRO A 1 256 ? 4.109 8.736 3.673 1.00 55.62 256 PRO A CA 1
ATOM 1914 C C . PRO A 1 256 ? 4.008 7.356 3.036 1.00 55.62 256 PRO A C 1
ATOM 1916 O O . PRO A 1 256 ? 2.911 6.897 2.713 1.00 55.62 256 PRO A O 1
ATOM 1919 N N . LEU A 1 257 ? 5.142 6.669 2.928 1.00 67.25 257 LEU A N 1
ATOM 1920 C CA . LEU A 1 257 ? 5.235 5.299 2.432 1.00 67.25 257 LEU A CA 1
ATOM 1921 C C . LEU A 1 257 ? 4.678 4.294 3.454 1.00 67.25 257 LEU A C 1
ATOM 1923 O O . LEU A 1 257 ? 4.207 3.217 3.102 1.00 67.25 257 LEU A O 1
ATOM 1927 N N . LYS A 1 258 ? 4.591 4.687 4.729 1.00 80.38 258 LYS A N 1
ATOM 1928 C CA . LYS A 1 258 ? 4.066 3.845 5.812 1.00 80.38 258 LYS A CA 1
ATOM 1929 C C . LYS A 1 258 ? 2.550 3.657 5.729 1.00 80.38 258 LYS A C 1
ATOM 1931 O O . LYS A 1 258 ? 2.061 2.566 6.005 1.00 80.38 258 LYS A O 1
ATOM 1936 N N . GLY A 1 259 ? 1.817 4.680 5.279 1.00 85.81 259 GLY A N 1
ATOM 1937 C CA . GLY A 1 259 ? 0.378 4.564 5.013 1.00 85.81 259 GLY A CA 1
ATOM 1938 C C . GLY A 1 259 ? 0.090 3.518 3.937 1.00 85.81 259 GLY A C 1
ATOM 1939 O O . GLY A 1 259 ? -0.710 2.606 4.146 1.00 85.81 259 GLY A O 1
ATOM 1940 N N . ALA A 1 260 ? 0.816 3.594 2.819 1.00 91.19 260 ALA A N 1
ATOM 1941 C CA . ALA A 1 260 ? 0.736 2.597 1.757 1.00 91.19 260 ALA A CA 1
ATOM 1942 C C . ALA A 1 260 ? 1.136 1.194 2.247 1.00 91.19 260 ALA A C 1
ATOM 1944 O O . ALA A 1 260 ? 0.483 0.228 1.875 1.00 91.19 260 ALA A O 1
ATOM 1945 N N . ALA A 1 261 ? 2.120 1.070 3.145 1.00 90.00 261 ALA A N 1
ATOM 1946 C CA . ALA A 1 261 ? 2.524 -0.210 3.734 1.00 90.00 261 ALA A CA 1
ATOM 1947 C C . ALA A 1 261 ? 1.389 -0.890 4.526 1.00 90.00 261 ALA A C 1
ATOM 1949 O O . ALA A 1 261 ? 1.153 -2.088 4.362 1.00 90.00 261 ALA A O 1
ATOM 1950 N N . TYR A 1 262 ? 0.637 -0.139 5.342 1.00 91.75 262 TYR A N 1
ATOM 1951 C CA . TYR A 1 262 ? -0.546 -0.685 6.020 1.00 91.75 262 TYR A CA 1
ATOM 1952 C C . TYR A 1 262 ? -1.562 -1.229 5.017 1.00 91.75 262 TYR A C 1
ATOM 1954 O O . TYR A 1 262 ? -2.058 -2.341 5.183 1.00 91.75 262 TYR A O 1
ATOM 1962 N N . VAL A 1 263 ? -1.843 -0.475 3.954 1.00 94.19 263 VAL A N 1
ATOM 1963 C CA . VAL A 1 263 ? -2.813 -0.883 2.933 1.00 94.19 263 VAL A CA 1
ATOM 1964 C C . VAL A 1 263 ? -2.314 -2.083 2.125 1.00 94.19 263 VAL A C 1
ATOM 1966 O O . VAL A 1 263 ? -3.093 -3.003 1.904 1.00 94.19 263 VAL A O 1
ATOM 1969 N N . THR A 1 264 ? -1.027 -2.152 1.770 1.00 93.06 264 THR A N 1
ATOM 1970 C CA . THR A 1 264 ? -0.410 -3.351 1.171 1.00 93.06 264 THR A CA 1
ATOM 1971 C C . THR A 1 264 ? -0.637 -4.577 2.059 1.00 93.06 264 THR A C 1
ATOM 1973 O O . THR A 1 264 ? -1.070 -5.623 1.577 1.00 93.06 264 THR A O 1
ATOM 1976 N N . GLY A 1 265 ? -0.402 -4.444 3.368 1.00 90.62 265 GLY A N 1
ATOM 1977 C CA . GLY A 1 265 ? -0.646 -5.512 4.333 1.00 90.62 265 GLY A CA 1
ATOM 1978 C C . GLY A 1 265 ? -2.126 -5.894 4.459 1.00 90.62 265 GLY A C 1
ATOM 1979 O O . GLY A 1 265 ? -2.435 -7.078 4.562 1.00 90.62 265 GLY A O 1
ATOM 1980 N N . ILE A 1 266 ? -3.047 -4.925 4.395 1.00 92.19 266 ILE A N 1
ATOM 1981 C CA . ILE A 1 266 ? -4.497 -5.178 4.382 1.00 92.19 266 ILE A CA 1
ATOM 1982 C C . ILE A 1 266 ? -4.903 -5.928 3.108 1.00 92.19 266 ILE A C 1
ATOM 1984 O O . ILE A 1 266 ? -5.666 -6.884 3.199 1.00 92.19 266 ILE A O 1
ATOM 1988 N N . VAL A 1 267 ? -4.392 -5.545 1.934 1.00 93.44 267 VAL A N 1
ATOM 1989 C CA . VAL A 1 267 ? -4.678 -6.256 0.678 1.00 93.44 267 VAL A CA 1
ATOM 1990 C C . VAL A 1 267 ? -4.201 -7.703 0.772 1.00 93.44 267 VAL A C 1
ATOM 1992 O O . VAL A 1 267 ? -4.989 -8.610 0.525 1.00 93.44 267 VAL A O 1
ATOM 1995 N N . ALA A 1 268 ? -2.958 -7.938 1.206 1.00 90.50 268 ALA A N 1
ATOM 1996 C CA . ALA A 1 268 ? -2.447 -9.294 1.403 1.00 90.50 268 ALA A CA 1
ATOM 1997 C C . ALA A 1 268 ? -3.309 -10.087 2.403 1.00 90.50 268 ALA A C 1
ATOM 1999 O O . ALA A 1 268 ? -3.705 -11.219 2.125 1.00 90.50 268 ALA A O 1
ATOM 2000 N N . TYR A 1 269 ? -3.680 -9.468 3.529 1.00 88.56 269 TYR A N 1
ATOM 2001 C CA . TYR A 1 269 ? -4.588 -10.056 4.514 1.00 88.56 269 TYR A CA 1
ATOM 2002 C C . TYR A 1 269 ? -5.930 -10.473 3.887 1.00 88.56 269 TYR A C 1
ATOM 2004 O O . TYR A 1 269 ? -6.390 -11.595 4.106 1.00 88.56 269 TYR A O 1
ATOM 2012 N N . LEU A 1 270 ? -6.550 -9.588 3.098 1.00 89.50 270 LEU A N 1
ATOM 2013 C CA . LEU A 1 270 ? -7.838 -9.836 2.452 1.00 89.50 270 LEU A CA 1
ATOM 2014 C C . LEU A 1 270 ? -7.744 -10.931 1.391 1.00 89.50 270 LEU A C 1
ATOM 2016 O O . LEU A 1 270 ? -8.640 -11.765 1.338 1.00 89.50 270 LEU A O 1
ATOM 2020 N N . ILE A 1 271 ? -6.663 -10.987 0.609 1.00 89.12 271 ILE A N 1
ATOM 2021 C CA . ILE A 1 271 ? -6.436 -12.076 -0.350 1.00 89.12 271 ILE A CA 1
ATOM 2022 C C . ILE A 1 271 ? -6.357 -13.421 0.379 1.00 89.12 271 ILE A C 1
ATOM 2024 O O . ILE A 1 271 ? -7.064 -14.354 0.003 1.00 89.12 271 ILE A O 1
ATOM 2028 N N . GLY A 1 272 ? -5.556 -13.526 1.444 1.00 84.56 272 GLY A N 1
ATOM 2029 C CA . GLY A 1 272 ? -5.435 -14.778 2.202 1.00 84.56 272 GLY A CA 1
ATOM 2030 C C . GLY A 1 272 ? -6.749 -15.214 2.867 1.00 84.56 272 GLY A C 1
ATOM 2031 O O . GLY A 1 272 ? -6.992 -16.405 3.051 1.00 84.56 272 GLY A O 1
ATOM 2032 N N . LYS A 1 273 ? -7.629 -14.259 3.204 1.00 84.25 273 LYS A N 1
ATOM 2033 C CA . LYS A 1 273 ? -8.895 -14.535 3.901 1.00 84.25 273 LYS A CA 1
ATOM 2034 C C . LYS A 1 273 ? -10.095 -14.756 2.979 1.00 84.25 273 LYS A C 1
ATOM 2036 O O . LYS A 1 273 ? -10.949 -15.582 3.290 1.00 84.25 273 LYS A O 1
ATOM 2041 N 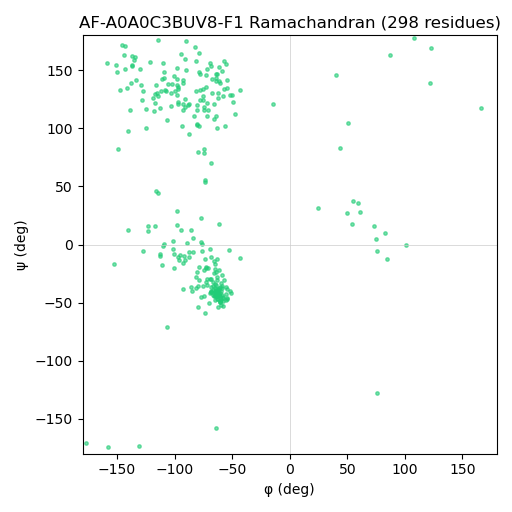N . LEU A 1 274 ? -10.193 -14.002 1.889 1.00 86.69 274 LEU A N 1
ATOM 2042 C CA . LEU A 1 274 ? -11.358 -13.966 0.996 1.00 86.69 274 LEU A CA 1
ATOM 2043 C C . LEU A 1 274 ? -11.062 -14.541 -0.396 1.00 86.69 274 LEU A C 1
ATOM 2045 O O . LEU A 1 274 ? -11.987 -14.734 -1.182 1.00 86.69 274 LEU A O 1
ATOM 2049 N N . GLY A 1 275 ? -9.796 -14.834 -0.695 1.00 89.31 275 GLY A N 1
ATOM 2050 C CA . GLY A 1 275 ? -9.323 -15.152 -2.037 1.00 89.31 275 GLY A CA 1
ATOM 2051 C C . GLY A 1 275 ? -8.949 -13.900 -2.835 1.00 89.31 275 GLY A C 1
ATOM 2052 O O . GLY A 1 275 ? -9.311 -12.773 -2.490 1.00 89.31 275 GLY A O 1
ATOM 2053 N N . ASN A 1 276 ? -8.197 -14.102 -3.920 1.00 92.44 276 ASN A N 1
ATOM 2054 C CA . ASN A 1 276 ? -7.813 -13.009 -4.809 1.00 92.44 276 ASN A CA 1
ATOM 2055 C C . ASN A 1 276 ? -9.008 -12.506 -5.634 1.00 92.44 276 ASN A C 1
ATOM 2057 O O . ASN A 1 276 ? -9.912 -13.264 -5.983 1.00 92.44 276 ASN A O 1
ATOM 2061 N N . MET A 1 277 ? -8.977 -11.227 -5.990 1.00 94.88 277 MET A N 1
ATOM 2062 C CA . MET A 1 277 ? -9.931 -10.580 -6.890 1.00 94.88 277 MET A CA 1
ATOM 2063 C C . MET A 1 277 ? -9.194 -9.564 -7.763 1.00 94.88 277 MET A C 1
ATOM 2065 O O . MET A 1 277 ? -8.022 -9.279 -7.522 1.00 94.88 277 MET A O 1
ATOM 2069 N N . SER A 1 278 ? -9.863 -9.003 -8.772 1.00 96.44 278 SER A N 1
ATOM 2070 C CA . SER A 1 278 ? -9.233 -7.983 -9.616 1.00 96.44 278 SER A CA 1
ATOM 2071 C C . SER A 1 278 ? -8.827 -6.746 -8.796 1.00 96.44 278 SER A C 1
ATOM 2073 O O . SER A 1 278 ? -9.488 -6.439 -7.796 1.00 96.44 278 SER A O 1
ATOM 2075 N N . PRO A 1 279 ? -7.799 -5.983 -9.217 1.00 96.50 279 PRO A N 1
ATOM 2076 C CA . PRO A 1 279 ? -7.407 -4.744 -8.541 1.00 96.50 279 PRO A CA 1
ATOM 2077 C C . PRO A 1 279 ? -8.571 -3.767 -8.326 1.00 96.50 279 PRO A C 1
ATOM 2079 O O . PRO A 1 279 ? -8.731 -3.208 -7.242 1.00 96.50 279 PRO A O 1
ATOM 2082 N N . ALA A 1 280 ? -9.458 -3.632 -9.317 1.00 95.31 280 ALA A N 1
ATOM 2083 C CA . ALA A 1 280 ? -10.657 -2.804 -9.205 1.00 95.31 280 ALA A CA 1
ATOM 2084 C C . ALA A 1 280 ? -11.638 -3.316 -8.131 1.00 95.31 280 ALA A C 1
ATOM 2086 O O . ALA A 1 280 ? -12.161 -2.523 -7.347 1.00 95.31 280 ALA A O 1
ATOM 2087 N N . ALA A 1 281 ? -11.869 -4.632 -8.061 1.00 95.62 281 ALA A N 1
ATOM 2088 C CA . ALA A 1 281 ? -12.751 -5.226 -7.058 1.00 95.62 281 ALA A CA 1
ATOM 2089 C C . ALA A 1 281 ? -12.168 -5.112 -5.640 1.00 95.62 281 ALA A C 1
ATOM 2091 O O . ALA A 1 281 ? -12.891 -4.753 -4.713 1.00 95.62 281 ALA A O 1
ATOM 2092 N N . MET A 1 282 ? -10.859 -5.335 -5.477 1.00 94.75 282 MET A N 1
ATOM 2093 C CA . MET A 1 282 ? -10.170 -5.194 -4.187 1.00 94.75 282 MET A CA 1
ATOM 2094 C C . MET A 1 282 ? -10.217 -3.748 -3.689 1.00 94.75 282 MET A C 1
ATOM 2096 O O . MET A 1 282 ? -10.496 -3.490 -2.519 1.00 94.75 282 MET A O 1
ATOM 2100 N N . LYS A 1 283 ? -10.017 -2.789 -4.595 1.00 93.19 283 LYS A N 1
ATOM 2101 C CA . LYS A 1 283 ? -10.146 -1.357 -4.318 1.00 93.19 283 LYS A CA 1
ATOM 2102 C C . LYS A 1 283 ? -11.556 -0.982 -3.859 1.00 93.19 283 LYS A C 1
ATOM 2104 O O . LYS A 1 283 ? -11.706 -0.311 -2.839 1.00 93.19 283 LYS A O 1
ATOM 2109 N N . ALA A 1 284 ? -12.585 -1.468 -4.553 1.00 92.12 284 ALA A N 1
ATOM 2110 C CA . ALA A 1 284 ? -13.976 -1.255 -4.156 1.00 92.12 284 ALA A CA 1
ATOM 2111 C C . ALA A 1 284 ? -14.288 -1.888 -2.788 1.00 92.12 284 ALA A C 1
ATOM 2113 O O . ALA A 1 284 ? -14.941 -1.258 -1.953 1.00 92.12 284 ALA A O 1
ATOM 2114 N N . LEU A 1 285 ? -13.779 -3.098 -2.526 1.00 91.38 285 LEU A N 1
ATOM 2115 C CA . LEU A 1 285 ? -13.920 -3.765 -1.233 1.00 91.38 285 LEU A CA 1
ATOM 2116 C C . LEU A 1 285 ? -13.302 -2.921 -0.112 1.00 91.38 285 LEU A C 1
ATOM 2118 O O . LEU A 1 285 ? -14.002 -2.599 0.847 1.00 91.38 285 LEU A O 1
ATOM 2122 N N . LEU A 1 286 ? -12.047 -2.489 -0.268 1.00 91.44 286 LEU A N 1
ATOM 2123 C CA . LEU A 1 286 ? -11.358 -1.623 0.692 1.00 91.44 286 LEU A CA 1
ATOM 2124 C C . LEU A 1 286 ? -12.144 -0.347 1.000 1.00 91.44 286 LEU A C 1
ATOM 2126 O O . LEU A 1 286 ? -12.303 0.016 2.162 1.00 91.44 286 LEU A O 1
ATOM 2130 N N . GLN A 1 287 ? -12.657 0.331 -0.029 1.00 90.06 287 GLN A N 1
ATOM 2131 C CA . GLN A 1 287 ? -13.456 1.548 0.138 1.00 90.06 287 GLN A CA 1
ATOM 2132 C C . GLN A 1 287 ? -14.798 1.275 0.831 1.00 90.06 287 GLN A C 1
ATOM 2134 O O . GLN A 1 287 ? -15.294 2.120 1.578 1.00 90.06 287 GLN A O 1
ATOM 2139 N N . SER A 1 288 ? -15.388 0.098 0.609 1.00 87.56 288 SER A N 1
ATOM 2140 C CA . SER A 1 288 ? -16.647 -0.298 1.244 1.00 87.56 288 SER A CA 1
ATOM 2141 C C . SER A 1 288 ? -16.492 -0.626 2.733 1.00 87.56 288 SER A C 1
ATOM 2143 O O . SER A 1 288 ? -17.409 -0.339 3.501 1.00 87.56 288 SER A O 1
ATOM 2145 N N . THR A 1 289 ? -15.339 -1.167 3.146 1.00 84.25 289 THR A N 1
ATOM 2146 C CA . THR A 1 289 ? -15.037 -1.529 4.543 1.00 84.25 289 THR A CA 1
ATOM 2147 C C . THR A 1 289 ? -14.340 -0.414 5.324 1.00 84.25 289 THR A C 1
ATOM 2149 O O . THR A 1 289 ? -14.185 -0.510 6.541 1.00 84.25 289 THR A O 1
ATOM 2152 N N . ALA A 1 290 ? -13.903 0.641 4.635 1.00 87.19 290 ALA A N 1
ATOM 2153 C CA . ALA A 1 290 ? -13.248 1.798 5.222 1.00 87.19 290 ALA A CA 1
ATOM 2154 C C . ALA A 1 290 ? -14.170 2.573 6.176 1.00 87.19 290 ALA A C 1
ATOM 2156 O O . ALA A 1 290 ? -15.365 2.737 5.919 1.00 87.19 290 ALA A O 1
ATOM 2157 N N . VAL A 1 291 ? -13.596 3.162 7.229 1.00 89.12 291 VAL A N 1
ATOM 2158 C CA . VAL A 1 291 ? -14.346 4.083 8.095 1.00 89.12 291 VAL A CA 1
ATOM 2159 C C . VAL A 1 291 ? -14.592 5.381 7.328 1.00 89.12 291 VAL A C 1
ATOM 2161 O O . VAL A 1 291 ? -13.658 6.049 6.861 1.00 89.12 291 VAL A O 1
ATOM 2164 N N . LYS A 1 292 ? -15.866 5.732 7.176 1.00 87.50 292 LYS A N 1
ATOM 2165 C CA . LYS A 1 292 ? -16.314 6.932 6.463 1.00 87.50 292 LYS A CA 1
ATOM 2166 C C . LYS A 1 292 ? -16.425 8.109 7.426 1.00 87.50 292 LYS A C 1
ATOM 2168 O O . LYS A 1 292 ? -16.614 7.913 8.619 1.00 87.50 292 LYS A O 1
ATOM 2173 N N . ASP A 1 293 ? -16.218 9.311 6.894 1.00 86.88 293 ASP A N 1
ATOM 2174 C CA . ASP A 1 293 ? -16.451 10.594 7.579 1.00 86.88 293 ASP A CA 1
ATOM 2175 C C . ASP A 1 293 ? -15.752 10.795 8.941 1.00 86.88 293 ASP A C 1
ATOM 2177 O O . ASP A 1 293 ? -16.084 11.706 9.690 1.00 86.88 293 ASP A O 1
ATOM 2181 N N . ALA A 1 294 ? -14.725 9.994 9.240 1.00 87.12 294 ALA A N 1
ATOM 2182 C CA . ALA A 1 294 ? -13.945 10.094 10.475 1.00 87.12 294 ALA A CA 1
ATOM 2183 C C . ALA A 1 294 ? -12.768 11.082 10.398 1.00 87.12 294 ALA A C 1
ATOM 2185 O O . ALA A 1 294 ? -12.144 11.367 11.416 1.00 87.12 294 ALA A O 1
ATOM 2186 N N . LEU A 1 295 ? -12.432 11.578 9.202 1.00 90.62 295 LEU A N 1
ATOM 2187 C CA . LEU A 1 295 ? -11.221 12.369 8.980 1.00 90.62 295 LEU A CA 1
ATOM 2188 C C . LEU A 1 295 ? -11.470 13.865 8.930 1.00 90.62 295 LEU A C 1
ATOM 2190 O O . LEU A 1 295 ? -12.433 14.336 8.331 1.00 90.62 295 LEU A O 1
ATOM 2194 N N . THR A 1 296 ? -10.497 14.607 9.447 1.00 93.06 296 THR A N 1
ATOM 2195 C CA . THR A 1 296 ? -10.427 16.068 9.342 1.00 93.06 296 THR A CA 1
ATOM 2196 C C . THR A 1 296 ? -9.289 16.509 8.414 1.00 93.06 296 THR A C 1
ATOM 2198 O O . THR A 1 296 ? -8.331 15.770 8.173 1.00 93.06 296 THR A O 1
ATOM 2201 N N . GLY A 1 297 ? -9.394 17.717 7.846 1.00 87.94 297 GLY A N 1
ATOM 2202 C CA . GLY A 1 297 ? -8.344 18.294 6.991 1.00 87.94 297 GLY A CA 1
ATOM 2203 C C . GLY A 1 297 ? -8.220 17.671 5.593 1.00 87.94 297 GLY A C 1
ATOM 2204 O O . GLY A 1 297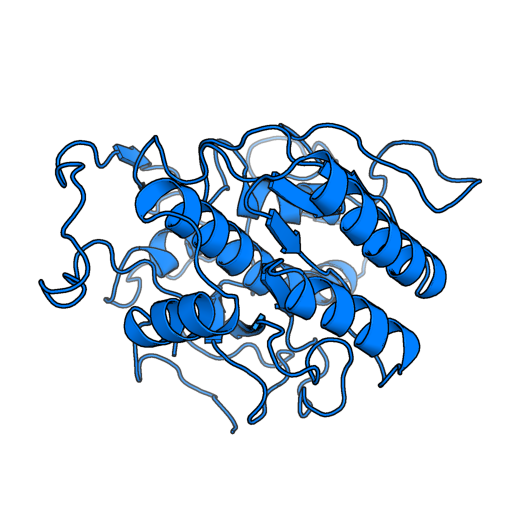 ? -7.206 17.866 4.917 1.00 87.94 297 GLY A O 1
ATOM 2205 N N . ILE A 1 298 ? -9.233 16.920 5.148 1.00 87.94 298 ILE A N 1
ATOM 2206 C CA . ILE A 1 298 ? -9.270 16.319 3.812 1.00 87.94 298 ILE A CA 1
ATOM 2207 C C . ILE A 1 298 ? -9.593 17.394 2.775 1.00 87.94 298 ILE A C 1
ATOM 2209 O O . ILE A 1 298 ? -10.580 18.115 2.896 1.00 87.94 298 ILE A O 1
ATOM 2213 N N . ARG A 1 299 ? -8.755 17.472 1.742 1.00 81.25 299 ARG A N 1
ATOM 2214 C CA . ARG A 1 299 ? -9.004 18.256 0.530 1.00 81.25 299 ARG A CA 1
ATOM 2215 C C . ARG A 1 299 ? -9.290 17.258 -0.588 1.00 81.25 299 ARG A C 1
ATOM 2217 O O . ARG A 1 299 ? -8.609 16.234 -0.657 1.00 81.25 299 ARG A O 1
ATOM 2224 N N . LYS A 1 300 ? -10.340 17.505 -1.363 1.00 70.00 300 LYS A N 1
ATOM 2225 C CA . LYS A 1 300 ? -10.624 16.726 -2.570 1.00 70.00 300 LYS A CA 1
ATOM 2226 C C . LYS A 1 300 ? -9.828 17.267 -3.740 1.00 70.00 300 LYS A C 1
ATOM 2228 O O . LYS A 1 300 ? -9.480 18.466 -3.689 1.00 70.00 300 LYS A O 1
#

Mean predicted aligned error: 8.93 Å

Nearest PDB structures (foldseek):
  1s2n-assembly2_B  TM=8.401E-01  e=3.864E-21  Vibrio sp. PA-44
  8c4z-assembly1_B  TM=8.226E-01  e=1.098E-21  Thermus sp. Rt41A
  2b6n-assembly1_A  TM=8.410E-01  e=4.382E-21  Serratia sp. GF96
  5wsl-assembly3_C  TM=8.498E-01  e=6.807E-21  Meiothermus taiwanensis WR-220
  8c4x-assembly1_A  TM=8.518E-01  e=3.494E-20  Actinomadura keratinilytica

Radius of gyration: 17.64 Å; Cα contacts (8 Å, |Δi|>4): 706; chains: 1; bounding box: 51×40×44 Å

Secondary structure (DSSP, 8-state):
-B----TTS---TTS--S---TT-EEEEEEE-HHHHHTT-SSPPS---TT---EEEEEETTTTTT-EEEEE--TTSEEEEE-STT--SS-SSSHHHHHHHHHH-TTT-S-S--S--EEEE-SSHHHHHHHHHHHHHHHHHH-S-EEEEE---BS--HHHHHHHHHHHHTT-EEEEE--SSSSBGGGSBTTTSTTSEEEEEE-TTSBBPTTS-BSTT--EEEE-TT-----SS--SSS-------SS-THHHHHHHHHHHHHHHHHHHHHHHHHH----HHHHHHHHHHHSBPS--BS---

Foldseek 3Di:
DAQAPQVPPPPPPPQPPDDDDPPAKDKDQQEFLQQQVNHDLDADPDAPRQGRRHMHIAHLLQLPQEAEEFADDDPADEAEELDPPDDSHDPLFLRHFLCQCQDNCHNHLRPDHDHHYYYHDDDPVSLLVSLVVVLVVCVVSVTAYEYQRADKDADDVSQQVSQVSCLVVQYAAFYECFFQQEASCRIPPLVHPLHAYEFEDHSQQEGDNRGHAHPSHLHYGHQQSHFGDGDDDDPDDGPDPDPPDPPPPSSRRSRRSSRSSNVSSVLSRCCSVSNGDRSVVSSVVSSVSGNPPSHDPHDD

Organism: Hebeloma cylindrosporum (NCBI:txid76867)

InterPro domains:
  IPR000209 Peptidase S8/S53 domain [PF00082] (84-292)
  IPR034193 Proteinase K-like catalytic domain [cd04077] (33-292)
  IPR036852 Peptidase S8/S53 domain superfamily [G3DSA:3.40.50.200] (25-300)
  IPR036852 Peptidase S8/S53 domain superfamily [SSF52743] (48-296)
  IPR050131 Subtilisin-like serine protease [PTHR43806] (30-292)

pLDDT: mean 77.55, std 19.37, range [30.25, 97.56]